Protein AF-A0A7S2NYW1-F1 (afdb_monomer)

pLDDT: mean 76.12, std 19.3, range [30.86, 98.06]

InterPro domains:
  IPR000073 Alpha/beta hydrolase fold-1 [PF12697] (206-303)
  IPR029058 Alpha/Beta hydrolase fold [G3DSA:3.40.50.1820] (167-309)
  IPR029058 Alpha/Beta hydrolase fold [SSF53474] (172-297)

Sequence (309 aa):
LGRSLRESLSLMNPCEEELDEDLRERLRAVAASSWGRGLPRGPSPGEWRPYLHPGKGAAENLDELHGSLGLTRRRPHEMTLEQITEGVRRLLTYKYVGLLRTTDRYWSRDQARSIAAALAADCGLRPAPEGGLEECVPNGLPEHLPWPTPKWLQWSTRLGVGALRPLFLEAWAWETRWVETPFGRMHVYDTGPAEDRSQPPLILQHGMFCTGWSVALLGWLLARRGRRVLIPDLFDFDHGLSASARAPRGGKLRAPRASVEALCVLIRELLAEGATHVDIAGHSYGGFLASQLAVRCEREGVPLRRVVL

Nearest PDB structures (foldseek):
  2xt0-assembly1_A  TM=8.072E-01  e=1.031E-04  Plesiocystis pacifica
  4ywf-assembly1_A  TM=7.531E-01  e=3.291E-03  Micromonospora maris
  3fnb-assembly1_A  TM=4.567E-01  e=8.235E-04  Streptococcus mutans UA159
  3fnb-assembly1_B  TM=4.583E-01  e=2.768E-03  Streptococcus mutans UA159
  2jbw-assembly2_C  TM=5.266E-01  e=1.044E-02  Paenarthrobacter nicotinovorans

Foldseek 3Di:
DDDDPVNVVCVVDVPPPDCNVVNVVVVVVCCVPCNPLDNPDFDAQVRLLVLFPVPDALQVRLVQLCLLQLQPPDDSLAAALQSQLVSSVSRNCVVPVVVVVVDPRPDDSVRSSSSSVSSCVSVVHDHDPDDHSVSGDPPPPDQANNDQDPVVVLVVLVVVCVVCVCCCCPVQVWDWDWFQAPFFIKIKIKGADPPPLVDAEEEEEEAALDFLVVCVVVCSVVRVVRHIYIYIGFWPRNHYPTHTDQDPVRDTNPDLVRSLRSVVRVLVVSVVSPRPAHEYDYDHVSNVSLVVNVVVCVVVVHRYHYDDD

Secondary structure (DSSP, 8-state):
----HHHHHHTT-TTSSS--HHHHHHHHHHHHSS--SS-SSPPPTTTTTTTS-TTS-HHHHHHHHHHHHT-SSS-GGG--HHHHHHHHHHHHHHHTHHHHTT-S-S--HHHHHHHHHHHHHHTT----SS--GGGSPPSS--SS-S-PPPHHHHHHHHHHHHHHHHIIIIIS--EEEEEEETTEEEEEEEES-SS-TTSPPEEEE--TT--GGGGHHHHHHHHTTT--EEEEPPTT-TT-S-EE---TT------HHHHHHHHHHHHHHHHHTT-S-EEEEESTHHHHHHHHHHHHHHHHT--EEE---

Organism: NCBI:txid1333877

Solvent-accessible surface area (backbone atoms only — not comparable to full-atom values): 17330 Å² total; per-residue (Å²): 136,85,75,52,72,69,62,58,52,52,74,73,42,86,81,68,83,53,72,48,67,65,56,47,48,48,50,46,52,50,58,69,39,89,54,45,98,60,65,93,62,67,50,52,66,78,60,35,41,83,72,61,61,65,94,48,57,52,62,57,45,42,46,52,31,35,59,74,29,56,48,82,91,55,55,60,82,56,41,21,60,66,46,43,14,50,21,43,45,52,49,46,50,62,78,41,50,72,54,58,77,78,41,90,80,75,74,51,73,68,52,23,36,26,37,28,50,13,42,35,54,64,57,71,50,75,54,41,94,71,82,63,68,86,65,33,57,66,92,61,80,63,75,55,82,87,72,77,71,57,68,66,59,45,49,50,51,52,49,52,51,60,72,43,41,62,57,40,51,66,74,58,53,45,44,80,48,77,45,84,37,101,58,26,43,34,27,29,43,36,30,44,44,87,82,49,72,89,48,59,44,30,39,44,32,33,35,78,87,40,26,31,71,79,46,36,70,59,42,51,58,44,16,77,71,54,29,26,27,34,24,46,19,57,43,60,31,80,70,30,80,12,45,52,51,78,39,100,80,74,56,63,62,61,45,67,68,61,54,38,54,44,51,49,48,56,51,51,50,46,40,72,77,65,42,86,38,39,34,31,32,36,42,68,54,16,30,54,47,36,53,55,39,40,61,50,27,60,77,70,72,45,60,60,44,72,50,88,132

Structure (mmCIF, N/CA/C/O backbone):
data_AF-A0A7S2NYW1-F1
#
_entry.id   AF-A0A7S2NYW1-F1
#
loop_
_atom_site.group_PDB
_atom_site.id
_atom_site.type_symbol
_atom_site.label_atom_id
_atom_site.label_alt_id
_atom_site.label_comp_id
_atom_site.label_asym_id
_atom_site.label_entity_id
_atom_site.label_seq_id
_atom_site.pdbx_PDB_ins_code
_atom_site.Cartn_x
_atom_site.Cartn_y
_atom_site.Cartn_z
_atom_site.occupancy
_atom_site.B_iso_or_equiv
_atom_site.auth_seq_id
_atom_site.auth_comp_id
_atom_site.auth_asym_id
_atom_site.auth_atom_id
_atom_site.pdbx_PDB_model_num
ATOM 1 N N . LEU A 1 1 ? 18.203 -4.439 36.642 1.00 39.59 1 LEU A N 1
ATOM 2 C CA . LEU A 1 1 ? 18.642 -5.703 36.006 1.00 39.59 1 LEU A CA 1
ATOM 3 C C . LEU A 1 1 ? 18.219 -5.642 34.545 1.00 39.59 1 LEU A C 1
ATOM 5 O O . LEU A 1 1 ? 17.083 -5.961 34.225 1.00 39.59 1 LEU A O 1
ATOM 9 N N . GLY A 1 2 ? 19.071 -5.045 33.710 1.00 38.41 2 GLY A N 1
ATOM 10 C CA . GLY A 1 2 ? 18.732 -4.693 32.332 1.00 38.41 2 GLY A CA 1
ATOM 11 C C . GLY A 1 2 ? 18.874 -5.895 31.410 1.00 38.41 2 GLY A C 1
ATOM 12 O O . GLY A 1 2 ? 19.988 -6.360 31.197 1.00 38.41 2 GLY A O 1
ATOM 13 N N . ARG A 1 3 ? 17.753 -6.375 30.870 1.00 38.03 3 ARG A N 1
ATOM 14 C CA . ARG A 1 3 ? 17.767 -7.221 29.674 1.00 38.03 3 ARG A CA 1
ATOM 15 C C . ARG A 1 3 ? 18.127 -6.355 28.475 1.00 38.03 3 ARG A C 1
ATOM 17 O O . ARG A 1 3 ? 17.694 -5.204 28.390 1.00 38.03 3 ARG A O 1
ATOM 24 N N . SER A 1 4 ? 18.928 -6.888 27.562 1.00 49.41 4 SER A N 1
ATOM 25 C CA . SER A 1 4 ? 19.269 -6.172 26.337 1.00 49.41 4 SER A CA 1
ATOM 26 C C . SER A 1 4 ? 18.037 -6.051 25.430 1.00 49.41 4 SER A C 1
ATOM 28 O O . SER A 1 4 ? 17.155 -6.913 25.424 1.00 49.41 4 SER A O 1
ATOM 30 N N . LEU A 1 5 ? 17.971 -4.989 24.621 1.00 37.34 5 LEU A N 1
ATOM 31 C CA . LEU A 1 5 ? 16.918 -4.800 23.612 1.00 37.34 5 LEU A CA 1
ATOM 32 C C . LEU A 1 5 ? 16.791 -6.035 22.693 1.00 37.34 5 LEU A C 1
ATOM 34 O O . LEU A 1 5 ? 15.695 -6.415 22.301 1.00 37.34 5 LEU A O 1
ATOM 38 N N . ARG A 1 6 ? 17.913 -6.716 22.429 1.00 35.62 6 ARG A N 1
ATOM 39 C CA . ARG A 1 6 ? 17.998 -7.963 21.656 1.00 35.62 6 ARG A CA 1
ATOM 40 C C . ARG A 1 6 ? 17.292 -9.146 22.335 1.00 35.62 6 ARG A C 1
ATOM 42 O O . ARG A 1 6 ? 16.629 -9.926 21.662 1.00 35.62 6 ARG A O 1
ATOM 49 N N . GLU A 1 7 ? 17.388 -9.255 23.658 1.00 41.25 7 GLU A N 1
ATOM 50 C CA . GLU A 1 7 ? 16.679 -10.275 24.453 1.00 41.25 7 GLU A CA 1
ATOM 51 C C . GLU A 1 7 ? 15.182 -9.972 24.591 1.00 41.25 7 GLU A C 1
ATOM 53 O O . GLU A 1 7 ? 14.371 -10.873 24.761 1.00 41.25 7 GLU A O 1
ATOM 58 N N . SER A 1 8 ? 14.797 -8.697 24.510 1.00 42.44 8 SER A N 1
ATOM 59 C CA . SER A 1 8 ? 13.380 -8.309 24.530 1.00 42.44 8 SER A CA 1
ATOM 60 C C . SER A 1 8 ? 12.709 -8.562 23.173 1.00 42.44 8 SER A C 1
ATOM 62 O O . SER A 1 8 ? 11.548 -8.950 23.126 1.00 42.44 8 SER A O 1
ATOM 64 N N . LEU A 1 9 ? 13.459 -8.406 22.075 1.00 34.78 9 LEU A N 1
ATOM 65 C CA . LEU A 1 9 ? 12.987 -8.643 20.707 1.00 34.78 9 LEU A CA 1
ATOM 66 C C . LEU A 1 9 ? 12.879 -10.137 20.349 1.00 34.78 9 LEU A C 1
ATOM 68 O O . LEU A 1 9 ? 11.936 -10.519 19.664 1.00 34.78 9 LEU A O 1
ATOM 72 N N . SER A 1 10 ? 13.781 -10.988 20.851 1.00 33.06 10 SER A N 1
ATOM 73 C CA . SER A 1 10 ? 13.736 -12.454 20.647 1.00 33.06 10 SER A CA 1
ATOM 74 C C . SER A 1 10 ? 12.534 -13.123 21.326 1.00 33.06 10 SER A C 1
ATOM 76 O O . SER A 1 10 ? 12.009 -14.112 20.826 1.00 33.06 10 SER A O 1
ATOM 78 N N . LEU A 1 11 ? 12.025 -12.549 22.421 1.00 39.06 11 LEU A N 1
ATOM 79 C CA . LEU A 1 11 ? 10.826 -13.045 23.109 1.00 39.06 11 LEU A CA 1
ATOM 80 C C . LEU A 1 11 ? 9.505 -12.628 22.440 1.00 39.06 11 LEU A C 1
ATOM 82 O O . LEU A 1 11 ? 8.461 -13.198 22.749 1.00 39.06 11 LEU A O 1
ATOM 86 N N . MET A 1 12 ? 9.530 -11.638 21.544 1.00 32.72 12 MET A N 1
ATOM 87 C CA . MET A 1 12 ? 8.329 -11.107 20.886 1.00 32.72 12 MET A CA 1
ATOM 88 C C . MET A 1 12 ? 8.010 -11.782 19.548 1.00 32.72 12 MET A C 1
ATOM 90 O O . MET A 1 12 ? 6.953 -11.513 18.979 1.00 32.72 12 MET A O 1
ATOM 94 N N . ASN A 1 13 ? 8.896 -12.644 19.040 1.00 32.12 13 ASN A N 1
ATOM 95 C CA . ASN A 1 13 ? 8.693 -13.329 17.768 1.00 32.12 13 ASN A CA 1
ATOM 96 C C . ASN A 1 13 ? 9.539 -14.622 17.707 1.00 32.12 13 ASN A C 1
ATOM 98 O O . ASN A 1 13 ? 10.635 -14.612 17.151 1.00 32.12 13 ASN A O 1
ATOM 102 N N . PRO A 1 14 ? 9.066 -15.763 18.248 1.00 30.98 14 PRO A N 1
ATOM 103 C CA . PRO A 1 14 ? 9.827 -17.020 18.222 1.00 30.98 14 PRO A CA 1
ATOM 104 C C . PRO A 1 14 ? 10.011 -17.613 16.808 1.00 30.98 14 PRO A C 1
ATOM 106 O O . PRO A 1 14 ? 10.569 -18.693 16.668 1.00 30.98 14 PRO A O 1
ATOM 109 N N . CYS A 1 15 ? 9.551 -16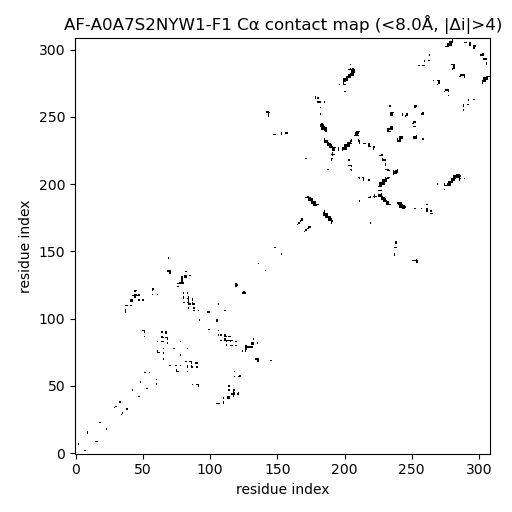.928 15.755 1.00 30.86 15 CYS A N 1
ATOM 110 C CA . CYS A 1 15 ? 9.660 -17.361 14.359 1.00 30.86 15 CYS A CA 1
ATOM 111 C C . CYS A 1 15 ? 10.837 -16.734 13.582 1.00 30.86 15 CYS A C 1
ATOM 113 O O . CYS A 1 15 ? 10.896 -16.916 12.372 1.00 30.86 15 CYS A O 1
ATOM 115 N N . GLU A 1 16 ? 11.760 -15.997 14.217 1.00 34.16 16 GLU A N 1
ATOM 116 C CA . GLU A 1 16 ? 12.852 -15.303 13.493 1.00 34.16 16 GLU A CA 1
ATOM 117 C C . GLU A 1 16 ? 14.285 -15.586 14.009 1.00 34.16 16 GLU A C 1
ATOM 119 O O . GLU A 1 16 ? 15.209 -14.848 13.665 1.00 34.16 16 GLU A O 1
ATOM 124 N N . GLU A 1 17 ? 14.524 -16.645 14.798 1.00 33.34 17 GLU A N 1
ATOM 125 C CA . GLU A 1 17 ? 15.900 -17.039 15.200 1.00 33.34 17 GLU A CA 1
ATOM 126 C C . GLU A 1 17 ? 16.551 -18.123 14.334 1.00 33.34 17 GLU A C 1
ATOM 128 O O . GLU A 1 17 ? 17.771 -18.304 14.365 1.00 33.34 17 GLU A O 1
ATOM 133 N N . GLU A 1 18 ? 15.790 -18.753 13.451 1.00 38.31 18 GLU A N 1
ATOM 134 C CA . GLU A 1 18 ? 16.355 -19.419 12.290 1.00 38.31 18 GLU A CA 1
ATOM 135 C C . GLU A 1 18 ? 16.091 -18.498 11.105 1.00 38.31 18 GLU A C 1
ATOM 137 O O . GLU A 1 18 ? 14.967 -18.045 10.904 1.00 38.31 18 GLU A O 1
ATOM 142 N N . LEU A 1 19 ? 17.125 -18.173 10.318 1.00 39.66 19 LEU A N 1
ATOM 143 C CA . LEU A 1 19 ? 16.877 -17.838 8.916 1.00 39.66 19 LEU A CA 1
ATOM 144 C C . LEU A 1 19 ? 15.927 -18.925 8.427 1.00 39.66 19 LEU A C 1
ATOM 146 O O . LEU A 1 19 ? 16.372 -20.074 8.416 1.00 39.66 19 LEU A O 1
ATOM 150 N N . ASP A 1 20 ? 14.672 -18.545 8.143 1.00 50.06 20 ASP A N 1
ATOM 151 C CA . ASP A 1 20 ? 13.599 -19.411 7.650 1.00 50.06 20 ASP A CA 1
ATOM 152 C C . ASP A 1 20 ? 14.252 -20.527 6.841 1.00 50.06 20 ASP A C 1
ATOM 154 O O . ASP A 1 20 ? 15.061 -20.219 5.960 1.00 50.06 20 ASP A O 1
ATOM 158 N N . GLU A 1 21 ? 14.054 -21.795 7.199 1.00 50.00 21 GLU A N 1
ATOM 159 C CA . GLU A 1 21 ? 14.716 -22.882 6.475 1.00 50.00 21 GLU A CA 1
ATOM 160 C C . GLU A 1 21 ? 14.439 -22.754 4.967 1.00 50.00 21 GLU A C 1
ATOM 162 O O . GLU A 1 21 ? 15.336 -23.037 4.184 1.00 50.00 21 GLU A O 1
ATOM 167 N N . ASP A 1 22 ? 13.319 -22.135 4.560 1.00 47.78 22 ASP A N 1
ATOM 168 C CA . ASP A 1 22 ? 13.045 -21.706 3.182 1.00 47.78 22 ASP A CA 1
ATOM 169 C C . ASP A 1 22 ? 14.016 -20.612 2.681 1.00 47.78 22 ASP A C 1
ATOM 171 O O . ASP A 1 22 ? 14.553 -20.695 1.582 1.00 47.78 22 ASP A O 1
ATOM 175 N N . LEU A 1 23 ? 14.346 -19.591 3.475 1.00 47.66 23 LEU A N 1
ATOM 176 C CA . LEU A 1 23 ? 15.393 -18.615 3.146 1.00 47.66 23 LEU A CA 1
ATOM 177 C C . LEU A 1 23 ? 16.796 -19.243 3.129 1.00 47.66 23 LEU A C 1
ATOM 179 O O . LEU A 1 23 ? 17.582 -18.910 2.245 1.00 47.66 23 LEU A O 1
ATOM 183 N N . ARG A 1 24 ? 17.132 -20.157 4.047 1.00 51.97 24 ARG A N 1
ATOM 184 C CA . ARG A 1 24 ? 18.398 -20.918 4.015 1.00 51.97 24 ARG A CA 1
ATOM 185 C C . ARG A 1 24 ? 18.472 -21.831 2.802 1.00 51.97 24 ARG A C 1
ATOM 187 O O . ARG A 1 24 ? 19.526 -21.907 2.177 1.00 51.97 24 ARG A O 1
ATOM 194 N N . G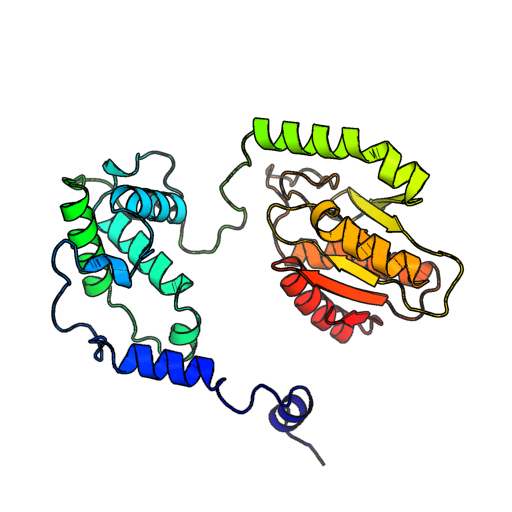LU A 1 25 ? 17.384 -22.498 2.453 1.00 55.16 25 GLU A N 1
ATOM 195 C CA . GLU A 1 25 ? 17.275 -23.395 1.311 1.00 55.16 25 GLU A CA 1
ATOM 196 C C . GLU A 1 25 ? 17.285 -22.606 -0.001 1.00 55.16 25 GLU A C 1
ATOM 198 O O . GLU A 1 25 ? 18.019 -22.971 -0.913 1.00 55.16 25 GLU A O 1
ATOM 203 N N . ARG A 1 26 ? 16.636 -21.435 -0.064 1.00 51.38 26 ARG A N 1
ATOM 204 C CA . ARG A 1 26 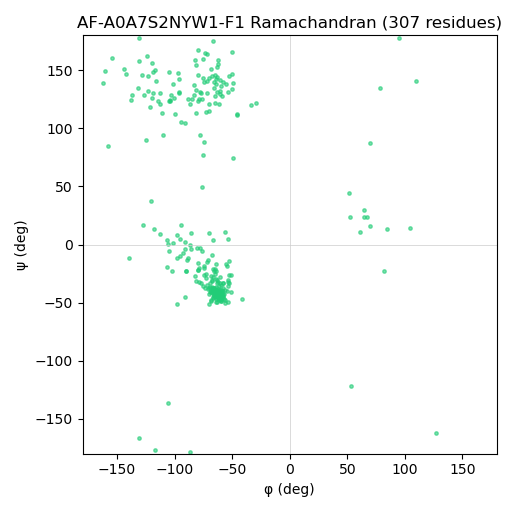? 16.768 -20.462 -1.164 1.00 51.38 26 ARG A CA 1
ATOM 205 C C . ARG A 1 26 ? 18.185 -19.922 -1.273 1.00 51.38 26 ARG A C 1
ATOM 207 O O . ARG A 1 26 ? 18.707 -19.832 -2.377 1.00 51.38 26 ARG A O 1
ATOM 214 N N . LEU A 1 27 ? 18.839 -19.593 -0.160 1.00 49.72 27 LEU A N 1
ATOM 215 C CA . LEU A 1 27 ? 20.238 -19.161 -0.145 1.00 49.72 27 LEU A CA 1
ATOM 216 C C . LEU A 1 27 ? 21.184 -20.284 -0.575 1.00 49.72 27 LEU A C 1
ATOM 218 O O . LEU A 1 27 ? 22.133 -20.011 -1.300 1.00 49.72 27 LEU A O 1
ATOM 222 N N . ARG A 1 28 ? 20.926 -21.538 -0.185 1.00 53.56 28 ARG A N 1
ATOM 223 C CA . ARG A 1 28 ? 21.675 -22.719 -0.639 1.00 53.56 28 ARG A CA 1
ATOM 224 C C . ARG A 1 28 ? 21.409 -23.018 -2.108 1.00 53.56 28 ARG A C 1
ATOM 226 O O . ARG A 1 28 ? 22.360 -23.300 -2.815 1.00 53.56 28 ARG A O 1
ATOM 233 N N . ALA A 1 29 ? 20.175 -22.904 -2.590 1.00 51.72 29 ALA A N 1
ATOM 234 C CA . ALA A 1 29 ? 19.820 -23.070 -3.998 1.00 51.72 29 ALA A CA 1
ATOM 235 C C . ALA A 1 29 ? 20.465 -21.979 -4.864 1.00 51.72 29 ALA A C 1
ATOM 237 O O . ALA A 1 29 ? 21.020 -22.274 -5.919 1.00 51.72 29 ALA A O 1
ATOM 238 N N . VAL A 1 30 ? 20.483 -20.736 -4.374 1.00 44.09 30 VAL A N 1
ATOM 239 C CA . VAL A 1 30 ? 21.208 -19.617 -4.987 1.00 44.09 30 VAL A CA 1
ATOM 240 C C . VAL A 1 30 ? 22.719 -19.856 -4.923 1.00 44.09 30 VAL A C 1
ATOM 242 O O . VAL A 1 30 ? 23.388 -19.687 -5.928 1.00 44.09 30 VAL A O 1
ATOM 245 N N . ALA A 1 31 ? 23.280 -20.331 -3.811 1.00 46.00 31 ALA A N 1
ATOM 246 C CA . ALA A 1 31 ? 24.713 -20.621 -3.696 1.00 46.00 31 ALA A CA 1
ATOM 247 C C . ALA A 1 31 ? 25.170 -21.880 -4.468 1.00 46.00 31 ALA A C 1
ATOM 249 O O . ALA A 1 31 ? 26.347 -21.981 -4.809 1.00 46.00 31 ALA A O 1
ATOM 250 N N . ALA A 1 32 ? 24.269 -22.838 -4.713 1.00 44.88 32 ALA A N 1
ATOM 251 C CA . ALA A 1 32 ? 24.518 -24.090 -5.434 1.00 44.88 32 ALA A CA 1
ATOM 252 C C . ALA A 1 32 ? 24.266 -23.970 -6.941 1.00 44.88 32 ALA A C 1
ATOM 254 O O . ALA A 1 32 ? 24.816 -24.737 -7.731 1.00 44.88 32 ALA A O 1
ATOM 255 N N . SER A 1 33 ? 23.453 -23.002 -7.361 1.00 45.94 33 SER A N 1
ATOM 256 C CA . SER A 1 33 ? 23.430 -22.575 -8.753 1.00 45.94 33 SER A CA 1
ATOM 257 C C . SER A 1 33 ? 24.807 -22.006 -9.139 1.00 45.94 33 SER A C 1
ATOM 259 O O . SER A 1 33 ? 25.579 -21.616 -8.269 1.00 45.94 33 SER A O 1
ATOM 261 N N . SER A 1 34 ? 25.154 -21.955 -10.432 1.00 43.88 34 SER A N 1
ATOM 262 C CA . SER A 1 34 ? 26.439 -21.459 -10.997 1.00 43.88 34 SER A CA 1
ATOM 263 C C . SER A 1 34 ? 26.839 -20.013 -10.614 1.00 43.88 34 SER A C 1
ATOM 265 O O . SER A 1 34 ? 27.783 -19.431 -11.148 1.00 43.88 34 SER A O 1
ATOM 267 N N . TRP A 1 35 ? 26.121 -19.443 -9.659 1.00 47.09 35 TRP A N 1
ATOM 268 C CA . TRP A 1 35 ? 26.191 -18.159 -9.000 1.00 47.09 35 TRP A CA 1
ATOM 269 C C . TRP A 1 35 ? 27.332 -18.126 -7.984 1.00 47.09 35 TRP A C 1
ATOM 271 O O . TRP A 1 35 ? 27.168 -17.713 -6.834 1.00 47.09 35 TRP A O 1
ATOM 281 N N . GLY A 1 36 ? 28.521 -18.543 -8.425 1.00 36.81 36 GLY A N 1
ATOM 282 C CA . GLY A 1 36 ? 29.752 -18.283 -7.693 1.00 36.81 36 GLY A CA 1
ATOM 283 C C . GLY A 1 36 ? 29.859 -16.802 -7.319 1.00 36.81 36 GLY A C 1
ATOM 284 O O . GLY A 1 36 ? 29.124 -15.964 -7.837 1.00 36.81 36 GLY A O 1
ATOM 285 N N . ARG A 1 37 ? 30.781 -16.493 -6.403 1.00 42.84 37 ARG A N 1
ATOM 286 C CA . ARG A 1 37 ? 31.159 -15.148 -5.927 1.00 42.84 37 ARG A CA 1
ATOM 287 C C . ARG A 1 37 ? 31.435 -14.167 -7.089 1.00 42.84 37 ARG A C 1
ATOM 289 O O . ARG A 1 37 ? 32.582 -13.842 -7.376 1.00 42.84 37 ARG A O 1
ATOM 296 N N . GLY A 1 38 ? 30.377 -13.710 -7.747 1.00 44.09 38 GLY A N 1
ATOM 297 C CA . GLY A 1 38 ? 30.395 -13.179 -9.100 1.00 44.09 38 GLY A CA 1
ATOM 298 C C . GLY A 1 38 ? 30.453 -14.256 -10.201 1.00 44.09 38 GLY A C 1
ATOM 299 O O . GLY A 1 38 ? 31.250 -15.189 -10.138 1.00 44.09 38 GLY A O 1
ATOM 300 N N . LEU A 1 39 ? 29.621 -14.102 -11.241 1.00 45.75 39 LEU A N 1
ATOM 301 C CA . LEU A 1 39 ? 29.702 -14.898 -12.470 1.00 45.75 39 LEU A CA 1
ATOM 302 C C . LEU A 1 39 ? 31.074 -14.654 -13.139 1.00 45.75 39 LEU A C 1
ATOM 304 O O . LEU A 1 39 ? 31.371 -13.502 -13.463 1.00 45.75 39 LEU A O 1
ATOM 308 N N . PRO A 1 40 ? 31.912 -15.687 -13.362 1.00 43.53 40 PRO A N 1
ATOM 309 C CA . PRO A 1 40 ? 33.230 -15.532 -13.988 1.00 43.53 40 PRO A CA 1
ATOM 310 C C . PRO A 1 40 ? 33.159 -15.229 -15.493 1.00 43.53 40 PRO A C 1
ATOM 312 O O . PRO A 1 40 ? 34.149 -14.801 -16.083 1.00 43.53 40 PRO A O 1
ATOM 315 N N . ARG A 1 41 ? 32.000 -15.447 -16.126 1.00 54.56 41 ARG A N 1
ATOM 316 C CA . ARG A 1 41 ? 31.710 -15.088 -17.518 1.00 54.56 41 ARG A CA 1
ATOM 317 C C . ARG A 1 41 ? 30.271 -14.603 -17.634 1.00 54.56 41 ARG A C 1
ATOM 319 O O . ARG A 1 41 ? 29.395 -15.061 -16.905 1.00 54.56 41 ARG A O 1
ATOM 326 N N . GLY A 1 42 ? 30.059 -13.662 -18.541 1.00 57.62 42 GLY A N 1
ATOM 327 C CA . GLY A 1 42 ? 28.738 -13.170 -18.898 1.00 57.62 42 GLY A CA 1
ATOM 328 C C . GLY A 1 42 ? 27.843 -14.251 -19.520 1.00 57.62 42 GLY A C 1
ATOM 329 O O . GLY A 1 42 ? 28.385 -15.092 -20.239 1.00 57.62 42 GLY A O 1
ATOM 330 N N . PRO A 1 43 ? 26.516 -14.260 -19.268 1.00 64.88 43 PRO A N 1
ATOM 331 C CA . PRO A 1 43 ? 25.612 -15.223 -19.899 1.00 64.88 43 PRO A CA 1
ATOM 332 C C . PRO A 1 43 ? 25.548 -15.023 -21.417 1.00 64.88 43 PRO A C 1
ATOM 334 O O . PRO A 1 43 ? 25.599 -13.888 -21.903 1.00 64.88 43 PRO A O 1
ATOM 337 N N . SER A 1 44 ? 25.398 -16.120 -22.157 1.00 66.81 44 SER A N 1
ATOM 338 C CA . SER A 1 44 ? 25.152 -16.086 -23.602 1.00 66.81 44 SER A CA 1
ATOM 339 C C . SER A 1 44 ? 23.723 -15.587 -23.896 1.00 66.81 44 SER A C 1
ATOM 341 O O . SER A 1 44 ? 22.867 -15.595 -23.002 1.00 66.81 44 SER A O 1
ATOM 343 N N . PRO A 1 45 ? 23.412 -15.174 -25.141 1.00 64.19 45 PRO A N 1
ATOM 344 C CA . PRO A 1 45 ? 22.027 -14.978 -25.582 1.00 64.19 45 PRO A CA 1
ATOM 345 C C . PRO A 1 45 ? 21.154 -16.199 -25.229 1.00 64.19 45 PRO A C 1
ATOM 347 O O . PRO A 1 45 ? 21.617 -17.336 -25.297 1.00 64.19 45 PRO A O 1
ATOM 350 N N . GLY A 1 46 ? 19.921 -15.974 -24.774 1.00 61.50 46 GLY A N 1
ATOM 351 C CA . GLY A 1 46 ? 19.026 -17.014 -24.246 1.00 61.50 46 GLY A CA 1
ATOM 352 C C . GLY A 1 46 ? 19.253 -17.431 -22.785 1.00 61.50 46 GLY A C 1
ATOM 353 O O . GLY A 1 46 ? 18.311 -17.880 -22.129 1.00 61.50 46 GLY A O 1
ATOM 354 N N . GLU A 1 47 ? 20.446 -17.222 -22.222 1.00 71.31 47 GLU A N 1
ATOM 355 C CA . GLU A 1 47 ? 20.799 -17.656 -20.857 1.00 71.31 47 GLU A CA 1
ATOM 356 C C . GLU A 1 47 ? 20.503 -16.592 -19.786 1.00 71.31 47 GLU A C 1
ATOM 358 O O . GLU A 1 47 ? 20.744 -16.803 -18.600 1.00 71.31 47 GLU A O 1
ATOM 363 N N . TRP A 1 48 ? 19.936 -15.443 -20.173 1.00 75.06 48 TRP A N 1
ATOM 364 C CA . TRP A 1 48 ? 19.609 -14.354 -19.247 1.00 75.06 48 TRP A CA 1
ATOM 365 C C . TRP A 1 48 ? 18.310 -14.589 -18.446 1.00 75.06 48 TRP A C 1
ATOM 367 O O . TRP A 1 48 ? 18.095 -13.975 -17.398 1.00 75.06 48 TRP A O 1
ATOM 377 N N . ARG A 1 49 ? 17.421 -15.469 -18.927 1.00 73.12 49 ARG A N 1
ATOM 378 C CA . ARG A 1 49 ? 16.048 -15.652 -18.409 1.00 73.12 49 ARG A CA 1
ATOM 379 C C . ARG A 1 49 ? 15.950 -15.976 -16.912 1.00 73.12 49 ARG A C 1
ATOM 381 O O . ARG A 1 49 ? 15.067 -15.410 -16.264 1.00 73.12 49 ARG A O 1
ATOM 388 N N . PRO A 1 50 ? 16.829 -16.808 -16.316 1.00 74.69 50 PRO A N 1
ATOM 389 C CA . PRO A 1 50 ? 16.799 -17.059 -14.872 1.00 74.69 50 PRO A CA 1
ATOM 390 C C . PRO A 1 50 ? 17.009 -15.788 -14.032 1.00 74.69 50 PRO A C 1
ATOM 392 O O . PRO A 1 50 ? 16.510 -15.677 -12.906 1.00 74.69 50 PRO A O 1
ATOM 395 N N . TYR A 1 51 ? 17.722 -14.804 -14.585 1.00 68.56 51 TYR A N 1
ATOM 396 C CA . TYR A 1 51 ? 18.086 -13.577 -13.884 1.00 68.56 51 TYR A CA 1
ATOM 397 C C . TYR A 1 51 ? 16.962 -12.533 -13.885 1.00 68.56 51 TYR A C 1
ATOM 399 O O . TYR A 1 51 ? 16.863 -11.766 -12.929 1.00 68.56 51 TYR A O 1
ATOM 407 N N . LEU A 1 52 ? 16.074 -12.543 -14.886 1.00 84.56 52 LEU A N 1
ATOM 408 C CA . LEU A 1 52 ? 14.936 -11.619 -14.986 1.00 84.56 52 LEU A CA 1
ATOM 409 C C . LEU A 1 52 ? 13.610 -12.335 -14.652 1.00 84.56 52 LEU A C 1
ATOM 411 O O . LEU A 1 52 ? 13.549 -13.075 -13.662 1.00 84.56 52 LEU A O 1
ATOM 415 N N . HIS A 1 53 ? 12.540 -12.110 -15.423 1.00 82.50 53 HIS A N 1
ATOM 416 C CA . HIS A 1 53 ? 11.268 -12.819 -15.282 1.00 82.50 53 HIS A CA 1
ATOM 417 C C . HIS A 1 53 ? 11.260 -14.076 -16.172 1.00 82.50 53 HIS A C 1
ATOM 419 O O . HIS A 1 53 ? 11.079 -13.954 -17.386 1.00 82.50 53 HIS A O 1
ATOM 425 N N . PRO A 1 54 ? 11.419 -15.288 -15.603 1.00 78.25 54 PRO A N 1
ATOM 426 C CA . PRO A 1 54 ? 11.663 -16.503 -16.387 1.00 78.25 54 PRO A CA 1
ATOM 427 C C . PRO A 1 54 ? 10.462 -16.941 -17.237 1.00 78.25 54 PRO A C 1
ATOM 429 O O . PRO A 1 54 ? 10.650 -17.560 -18.279 1.00 78.25 54 PRO A O 1
ATOM 432 N N . GLY A 1 55 ? 9.239 -16.600 -16.817 1.00 80.00 55 GLY A N 1
ATOM 433 C CA . GLY A 1 55 ? 8.010 -16.895 -17.562 1.00 80.00 55 GLY A CA 1
ATOM 434 C C . GLY A 1 55 ? 7.701 -15.918 -18.700 1.00 80.00 55 GLY A C 1
ATOM 435 O O . GLY A 1 55 ? 6.708 -16.114 -19.389 1.00 80.00 55 GLY A O 1
ATOM 436 N N . LYS A 1 56 ? 8.514 -14.871 -18.887 1.00 84.38 56 LYS A N 1
ATOM 437 C CA . LYS A 1 56 ? 8.309 -13.838 -19.908 1.00 84.38 56 LYS A CA 1
ATOM 438 C C . LYS A 1 56 ? 9.285 -14.010 -21.072 1.00 84.38 56 LYS A C 1
ATOM 440 O O . LYS A 1 56 ? 10.425 -14.450 -20.8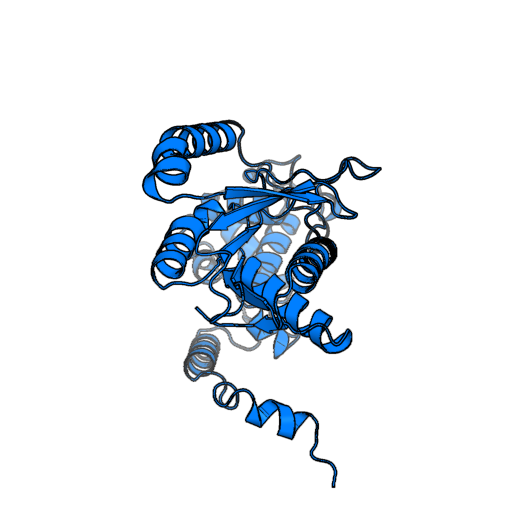94 1.00 84.38 56 LYS A O 1
ATOM 445 N N . GLY A 1 57 ? 8.847 -13.642 -22.271 1.00 87.88 57 GLY A N 1
ATOM 446 C CA . GLY A 1 57 ? 9.692 -13.526 -23.458 1.00 87.88 57 GLY A CA 1
ATOM 447 C C . GLY A 1 57 ? 10.720 -12.393 -23.345 1.00 87.88 57 GLY A C 1
ATOM 448 O O . GLY A 1 57 ? 10.731 -11.627 -22.380 1.00 87.88 57 GLY A O 1
ATOM 449 N N . ALA A 1 58 ? 11.601 -12.276 -24.343 1.00 91.75 58 ALA A N 1
ATOM 450 C CA . ALA A 1 58 ? 12.630 -11.233 -24.377 1.00 91.75 58 ALA A CA 1
ATOM 451 C C . ALA A 1 58 ? 12.016 -9.825 -24.474 1.00 91.75 58 ALA A C 1
ATOM 453 O O . ALA A 1 58 ? 12.316 -8.968 -23.646 1.00 91.75 58 ALA A O 1
ATOM 454 N N . ALA A 1 59 ? 11.083 -9.623 -25.411 1.00 91.00 59 ALA A N 1
ATOM 455 C CA . ALA A 1 59 ? 10.374 -8.353 -25.577 1.00 91.00 59 ALA A CA 1
ATOM 456 C C . ALA A 1 59 ? 9.598 -7.952 -24.311 1.00 91.00 59 ALA A C 1
ATOM 458 O O . ALA A 1 59 ? 9.722 -6.829 -23.843 1.00 91.00 59 ALA A O 1
ATOM 459 N N . GLU A 1 60 ? 8.888 -8.896 -23.690 1.00 87.38 60 GLU A N 1
ATOM 460 C CA . GLU A 1 60 ? 8.152 -8.639 -22.447 1.00 87.38 60 GLU A CA 1
ATOM 461 C C . GLU A 1 60 ? 9.086 -8.269 -21.284 1.00 87.38 60 GLU A C 1
ATOM 463 O O . GLU A 1 60 ? 8.765 -7.393 -20.490 1.00 87.38 60 GLU A O 1
ATOM 468 N N . ASN A 1 61 ? 10.259 -8.904 -21.167 1.00 91.81 61 ASN A N 1
ATOM 469 C CA . ASN A 1 61 ? 11.246 -8.499 -20.163 1.00 91.81 61 ASN A CA 1
ATOM 470 C C . ASN A 1 61 ? 11.802 -7.101 -20.451 1.00 91.81 61 ASN A C 1
ATOM 472 O O . ASN A 1 61 ? 11.981 -6.324 -19.519 1.00 91.81 61 ASN A O 1
ATOM 476 N N . LEU A 1 62 ? 12.055 -6.766 -21.717 1.00 93.06 62 LEU A N 1
ATOM 477 C CA . LEU A 1 62 ? 12.494 -5.430 -22.112 1.00 93.06 62 LEU A CA 1
ATOM 478 C C . LEU A 1 62 ? 11.451 -4.362 -21.746 1.00 93.06 62 LEU A C 1
ATOM 480 O O . LEU A 1 62 ? 11.826 -3.316 -21.220 1.00 93.06 62 LEU A O 1
ATOM 484 N N . ASP A 1 63 ? 10.164 -4.648 -21.952 1.00 84.19 63 ASP A N 1
ATOM 485 C CA . ASP A 1 63 ? 9.054 -3.763 -21.578 1.00 84.19 63 ASP A CA 1
ATOM 486 C C . ASP A 1 63 ? 8.976 -3.552 -20.054 1.00 84.19 63 ASP A C 1
ATOM 488 O O . ASP A 1 63 ? 8.797 -2.426 -19.585 1.00 84.19 63 ASP A O 1
ATOM 492 N N . GLU A 1 64 ? 9.183 -4.602 -19.253 1.00 86.31 64 GLU A N 1
ATOM 493 C CA . GLU A 1 64 ? 9.259 -4.480 -17.788 1.00 86.31 64 GLU A CA 1
ATOM 494 C C . GLU A 1 64 ? 10.449 -3.622 -17.341 1.00 86.31 64 GLU A C 1
ATOM 496 O O . GLU A 1 64 ? 10.314 -2.758 -16.467 1.00 86.31 64 GLU A O 1
ATOM 501 N N . LEU A 1 65 ? 11.622 -3.825 -17.955 1.00 89.88 65 LEU A N 1
ATOM 502 C CA . LEU A 1 65 ? 12.803 -3.016 -17.662 1.00 89.88 65 LEU A CA 1
ATOM 503 C C . LEU A 1 65 ? 12.563 -1.550 -18.025 1.00 89.88 65 LEU A C 1
ATOM 505 O O . LEU A 1 65 ? 12.843 -0.675 -17.205 1.00 89.88 65 LEU A O 1
ATOM 509 N N . HIS A 1 66 ? 11.996 -1.284 -19.202 1.00 91.50 66 HIS A N 1
ATOM 510 C CA . HIS A 1 66 ? 11.601 0.052 -19.645 1.00 91.50 66 HIS A CA 1
ATOM 511 C C . HIS A 1 66 ? 10.690 0.741 -18.621 1.00 91.50 66 HIS A C 1
ATOM 513 O O . HIS A 1 66 ? 10.987 1.851 -18.164 1.00 91.50 66 HIS A O 1
ATOM 519 N N . GLY A 1 67 ? 9.647 0.036 -18.176 1.00 76.31 67 GLY A N 1
ATOM 520 C CA . GLY A 1 67 ? 8.724 0.518 -17.157 1.00 76.31 67 GLY A CA 1
ATOM 521 C C . GLY A 1 67 ? 9.400 0.811 -15.815 1.00 76.31 67 GLY A C 1
ATOM 522 O O . GLY A 1 67 ? 9.136 1.845 -15.198 1.00 76.31 67 GLY A O 1
ATOM 523 N N . SER A 1 68 ? 10.324 -0.050 -15.378 1.00 80.56 68 SER A N 1
ATOM 524 C CA . SER A 1 68 ? 11.071 0.117 -14.118 1.00 80.56 68 SER A CA 1
ATOM 525 C C . SER A 1 68 ? 12.014 1.331 -14.104 1.00 80.56 68 SER A C 1
ATOM 527 O O . SER A 1 68 ? 12.378 1.849 -13.042 1.00 80.56 68 SER A O 1
ATOM 529 N N . LEU A 1 69 ? 12.411 1.801 -15.288 1.00 82.81 69 LEU A N 1
ATOM 530 C CA . LEU A 1 69 ? 13.261 2.976 -15.466 1.00 82.81 69 LEU A CA 1
ATOM 531 C C . LEU A 1 69 ? 12.455 4.273 -15.569 1.00 82.81 69 LEU A C 1
ATOM 533 O O . LEU A 1 69 ? 13.033 5.354 -15.450 1.00 82.81 69 LEU A O 1
ATOM 537 N N . GLY A 1 70 ? 11.136 4.179 -15.770 1.00 78.69 70 GLY A N 1
ATOM 538 C CA . GLY A 1 70 ? 10.261 5.335 -15.950 1.00 78.69 70 GLY A CA 1
ATOM 539 C C . GLY A 1 70 ? 10.570 6.132 -17.221 1.00 78.69 70 GLY A C 1
ATOM 540 O O . GLY A 1 70 ? 10.371 7.347 -17.249 1.00 78.69 70 GLY A O 1
ATOM 541 N N . LEU A 1 71 ? 11.080 5.469 -18.263 1.00 79.25 71 LEU A N 1
ATOM 542 C CA . LEU A 1 71 ? 11.401 6.110 -19.535 1.00 79.25 71 LEU A CA 1
ATOM 543 C C . LEU A 1 71 ? 10.105 6.501 -20.256 1.00 79.25 71 LEU A C 1
ATOM 545 O O . LEU A 1 71 ? 9.321 5.654 -20.667 1.00 79.25 71 LEU A O 1
ATOM 549 N N . THR A 1 72 ? 9.870 7.800 -20.428 1.00 80.38 72 THR A N 1
ATOM 550 C CA . THR A 1 72 ? 8.658 8.315 -21.100 1.00 80.38 72 THR A CA 1
ATOM 551 C C . THR A 1 72 ? 8.905 8.762 -22.536 1.00 80.38 72 THR A C 1
ATOM 553 O O . THR A 1 72 ? 7.972 8.830 -23.331 1.00 80.38 72 THR A O 1
ATOM 556 N N . ARG A 1 73 ? 10.159 9.082 -22.876 1.00 82.19 73 ARG A N 1
ATOM 557 C CA . ARG A 1 73 ? 10.549 9.650 -24.177 1.00 82.19 73 ARG A CA 1
ATOM 558 C C . ARG A 1 73 ? 11.086 8.625 -25.171 1.00 82.19 73 ARG A C 1
ATOM 560 O O . ARG A 1 73 ? 11.239 8.961 -26.338 1.00 82.19 73 ARG A O 1
ATOM 567 N N . ARG A 1 74 ? 11.369 7.406 -24.713 1.00 86.00 74 ARG A N 1
ATOM 568 C CA . ARG A 1 74 ? 11.882 6.301 -25.530 1.00 86.00 74 ARG A CA 1
ATOM 569 C C . ARG A 1 74 ? 10.907 5.150 -25.519 1.00 86.00 74 ARG A C 1
ATOM 571 O O . ARG A 1 74 ? 10.249 4.916 -24.508 1.00 86.00 74 ARG A O 1
ATOM 578 N N . ARG A 1 75 ? 10.853 4.410 -26.615 1.00 91.94 75 ARG A N 1
ATOM 579 C CA . ARG A 1 75 ? 10.215 3.097 -26.682 1.00 91.94 75 ARG A CA 1
ATOM 580 C C . ARG A 1 75 ? 11.177 2.022 -26.155 1.00 91.94 75 ARG A C 1
ATOM 582 O O . ARG A 1 75 ? 12.389 2.230 -26.179 1.00 91.94 75 ARG A O 1
ATOM 589 N N . PRO A 1 76 ? 10.674 0.852 -25.733 1.00 91.81 76 PRO A N 1
ATOM 590 C CA . PRO A 1 76 ? 11.509 -0.249 -25.241 1.00 91.81 76 PRO A CA 1
ATOM 591 C C . PRO A 1 76 ? 12.660 -0.639 -26.189 1.00 91.81 76 PRO A C 1
ATOM 593 O O . PRO A 1 76 ? 13.796 -0.810 -25.758 1.00 91.81 76 PRO A O 1
ATOM 596 N N . HIS A 1 77 ? 12.413 -0.678 -27.502 1.00 94.25 77 HIS A N 1
ATOM 597 C CA . HIS A 1 77 ? 13.429 -1.006 -28.516 1.00 94.25 77 HIS A CA 1
ATOM 598 C C . HIS A 1 77 ? 14.423 0.130 -28.827 1.00 94.25 77 HIS A C 1
ATOM 600 O O . HIS A 1 77 ? 15.367 -0.079 -29.584 1.00 94.25 77 HIS A O 1
ATOM 606 N N . GLU A 1 78 ? 14.226 1.322 -28.260 1.00 94.31 78 GLU A N 1
ATOM 607 C CA . GLU A 1 78 ? 15.098 2.496 -28.429 1.00 94.31 78 GLU A CA 1
ATOM 608 C C . GLU A 1 78 ? 16.024 2.711 -27.219 1.00 94.31 78 GLU A C 1
ATOM 610 O O . GLU A 1 78 ? 16.781 3.688 -27.173 1.00 94.31 78 GLU A O 1
ATOM 615 N N . MET A 1 79 ? 15.949 1.825 -26.220 1.00 94.00 79 MET A N 1
ATOM 616 C CA . MET A 1 79 ? 16.765 1.898 -25.013 1.00 94.00 79 MET A CA 1
ATOM 617 C C . MET A 1 79 ? 18.249 1.691 -25.326 1.00 94.00 79 MET A C 1
ATOM 619 O O . MET A 1 79 ? 18.633 0.822 -26.116 1.00 94.00 79 MET A O 1
ATOM 623 N N . THR A 1 80 ? 19.104 2.467 -24.663 1.00 95.50 80 THR A N 1
ATOM 624 C CA . THR A 1 80 ? 20.555 2.267 -24.742 1.00 95.50 80 THR A CA 1
ATOM 625 C C . THR A 1 80 ? 20.977 1.063 -23.905 1.00 95.50 80 THR A C 1
ATOM 627 O O . THR A 1 80 ? 20.280 0.644 -22.976 1.00 95.50 80 THR A O 1
ATOM 630 N N . LEU A 1 81 ? 22.152 0.496 -24.193 1.00 95.00 81 LEU A N 1
ATOM 631 C CA . LEU A 1 81 ? 22.655 -0.641 -23.416 1.00 95.00 81 LEU A CA 1
ATOM 632 C C . LEU A 1 81 ? 22.850 -0.269 -21.937 1.00 95.00 81 LEU A C 1
ATOM 634 O O . LEU A 1 81 ? 22.637 -1.108 -21.064 1.00 95.00 81 LEU A O 1
ATOM 638 N N . GLU A 1 82 ? 23.214 0.981 -21.640 1.00 93.00 82 GLU A N 1
ATOM 639 C CA . GLU A 1 82 ? 23.319 1.464 -20.260 1.00 93.00 82 GLU A CA 1
ATOM 640 C C . GLU A 1 82 ? 21.966 1.505 -19.551 1.00 93.00 82 GLU A C 1
ATOM 642 O O . GLU A 1 82 ? 21.875 1.079 -18.401 1.00 93.00 82 GLU A O 1
ATOM 647 N N . GLN A 1 83 ? 20.909 1.941 -20.237 1.00 93.94 83 GLN A N 1
ATOM 648 C CA . GLN A 1 83 ? 19.555 1.942 -19.686 1.00 93.94 83 GLN A CA 1
ATOM 649 C C . GLN A 1 83 ? 19.076 0.513 -19.408 1.00 93.94 83 GLN A C 1
ATOM 651 O O . GLN A 1 83 ? 18.626 0.228 -18.301 1.00 93.94 83 GLN A O 1
ATOM 656 N N . ILE A 1 84 ? 19.254 -0.417 -20.355 1.00 95.25 84 ILE A N 1
ATOM 657 C CA . ILE A 1 84 ? 18.910 -1.836 -20.143 1.00 95.25 84 ILE A CA 1
ATOM 658 C C . ILE A 1 84 ? 19.715 -2.406 -18.962 1.00 95.25 84 ILE A C 1
ATOM 660 O O . ILE A 1 84 ? 19.154 -3.083 -18.103 1.00 95.25 84 ILE A O 1
ATOM 664 N N . THR A 1 85 ? 21.008 -2.079 -18.867 1.00 92.19 85 THR A N 1
ATOM 665 C CA . THR A 1 85 ? 21.884 -2.481 -17.750 1.00 92.19 85 THR A CA 1
ATOM 666 C C . THR A 1 85 ? 21.362 -1.990 -16.402 1.00 92.19 85 THR A C 1
ATOM 668 O O . THR A 1 85 ? 21.313 -2.755 -15.439 1.00 92.19 85 THR A O 1
ATOM 671 N N . GLU A 1 86 ? 20.945 -0.728 -16.322 1.00 90.44 86 GLU A N 1
ATOM 672 C CA . GLU A 1 86 ? 20.358 -0.161 -15.110 1.00 90.44 86 GLU A CA 1
ATOM 673 C C . GLU A 1 86 ? 19.018 -0.822 -14.767 1.00 90.44 86 GLU A C 1
ATOM 675 O O . GLU A 1 86 ? 18.770 -1.126 -13.600 1.00 90.44 86 GLU A O 1
ATOM 680 N N . GLY A 1 87 ? 18.184 -1.121 -15.767 1.00 90.44 87 GLY A N 1
ATOM 681 C CA . GLY A 1 87 ? 16.932 -1.852 -15.573 1.00 90.44 87 GLY A CA 1
ATOM 682 C C . GLY A 1 87 ? 17.185 -3.236 -14.976 1.00 90.44 87 GLY A C 1
ATOM 683 O O . GLY A 1 87 ? 16.588 -3.596 -13.961 1.00 90.44 87 GLY A O 1
ATOM 684 N N . VAL A 1 88 ? 18.136 -3.985 -15.545 1.00 91.00 88 VAL A N 1
ATOM 685 C CA . VAL A 1 88 ? 18.576 -5.280 -15.006 1.00 91.00 88 VAL A CA 1
ATOM 686 C C . VAL A 1 88 ? 19.037 -5.128 -13.558 1.00 91.00 88 VAL A C 1
ATOM 688 O O . VAL A 1 88 ? 18.601 -5.880 -12.688 1.00 91.00 88 VAL A O 1
ATOM 691 N N . ARG A 1 89 ? 19.877 -4.129 -13.265 1.00 86.31 89 ARG A N 1
ATOM 692 C CA . ARG A 1 89 ? 20.373 -3.880 -11.906 1.00 86.31 89 ARG A CA 1
ATOM 693 C C . ARG A 1 89 ? 19.229 -3.614 -10.921 1.00 86.31 89 ARG A C 1
ATOM 695 O O . ARG A 1 89 ? 19.232 -4.181 -9.825 1.00 86.31 89 ARG A O 1
ATOM 702 N N . ARG A 1 90 ? 18.243 -2.788 -11.294 1.00 85.25 90 ARG A N 1
ATOM 703 C CA . ARG A 1 90 ? 17.047 -2.503 -10.477 1.00 85.25 90 ARG A CA 1
ATOM 704 C C . ARG A 1 90 ? 16.204 -3.747 -10.243 1.00 85.25 90 ARG A C 1
ATOM 706 O O . ARG A 1 90 ? 15.807 -3.999 -9.106 1.00 85.25 90 ARG A O 1
ATOM 713 N N . LEU A 1 91 ? 15.978 -4.549 -11.280 1.00 84.50 91 LEU A N 1
ATOM 714 C CA . LEU A 1 91 ? 15.195 -5.774 -11.159 1.00 84.50 91 LEU A CA 1
ATOM 715 C C . LEU A 1 91 ? 15.881 -6.788 -10.237 1.00 84.50 91 LEU A C 1
ATOM 717 O O . LEU A 1 91 ? 15.231 -7.346 -9.359 1.00 84.50 91 LEU A O 1
ATOM 721 N N . LEU A 1 92 ? 17.195 -6.981 -10.378 1.00 80.31 92 LEU A N 1
ATOM 722 C CA . LEU A 1 92 ? 17.975 -7.859 -9.500 1.00 80.31 92 LEU A CA 1
ATOM 723 C C . LEU A 1 92 ? 17.965 -7.360 -8.047 1.00 80.31 92 LEU A C 1
ATOM 725 O O . LEU A 1 92 ? 17.778 -8.152 -7.125 1.00 80.31 92 LEU A O 1
ATOM 729 N N . THR A 1 93 ? 18.090 -6.044 -7.848 1.00 77.00 93 THR A N 1
ATOM 730 C CA . THR A 1 93 ? 17.982 -5.390 -6.530 1.00 77.00 93 THR A CA 1
ATOM 731 C C . THR A 1 93 ? 16.623 -5.665 -5.884 1.00 77.00 93 THR A C 1
ATOM 733 O O . THR A 1 93 ? 16.552 -5.991 -4.701 1.00 77.00 93 THR A O 1
ATOM 736 N N . TYR A 1 94 ? 15.543 -5.558 -6.661 1.00 77.06 94 TYR A N 1
ATOM 737 C CA . TYR A 1 94 ? 14.181 -5.793 -6.189 1.00 77.06 94 TYR A CA 1
ATOM 738 C C . TYR A 1 94 ? 13.922 -7.276 -5.888 1.00 77.06 94 TYR A C 1
ATOM 740 O O . TYR A 1 94 ? 13.485 -7.623 -4.791 1.00 77.06 94 TYR A O 1
ATOM 748 N N . LYS A 1 95 ? 14.241 -8.158 -6.842 1.00 76.50 95 LYS A N 1
ATOM 749 C CA . LYS A 1 95 ? 14.012 -9.609 -6.759 1.00 76.50 95 LYS A CA 1
ATOM 750 C C . LYS A 1 95 ? 14.788 -10.251 -5.610 1.00 76.50 95 LYS A C 1
ATOM 752 O O . LYS A 1 95 ? 14.304 -11.198 -4.999 1.00 76.50 95 LYS A O 1
ATOM 757 N N . TYR A 1 96 ? 15.965 -9.714 -5.294 1.00 70.75 96 TYR A N 1
ATOM 758 C CA . TYR A 1 96 ? 16.864 -10.265 -4.285 1.00 70.75 96 TYR A CA 1
ATOM 759 C C . TYR A 1 96 ? 17.170 -9.280 -3.151 1.00 70.75 96 TYR A C 1
ATOM 761 O O . TYR A 1 96 ? 18.279 -9.266 -2.617 1.00 70.75 96 TYR A O 1
ATOM 769 N N . VAL A 1 97 ? 16.180 -8.484 -2.729 1.00 68.00 97 VAL A N 1
ATOM 770 C CA . VAL A 1 97 ? 16.337 -7.500 -1.639 1.00 68.00 97 VAL A CA 1
ATOM 771 C C . VAL A 1 97 ? 16.881 -8.115 -0.338 1.00 68.00 97 VAL A C 1
ATOM 773 O O . VAL A 1 97 ? 17.616 -7.461 0.399 1.00 68.00 97 VAL A O 1
ATOM 776 N N . GLY A 1 98 ? 16.572 -9.390 -0.070 1.00 60.12 98 GLY A N 1
ATOM 777 C CA . GLY A 1 98 ? 17.109 -10.133 1.072 1.00 60.12 98 GLY A CA 1
ATOM 778 C C . GLY A 1 98 ? 18.628 -10.338 1.010 1.00 60.12 98 GLY A C 1
ATOM 779 O O . GLY A 1 98 ? 19.291 -10.212 2.036 1.00 60.12 98 GLY A O 1
ATOM 780 N N . LEU A 1 99 ? 19.197 -10.556 -0.184 1.00 57.56 99 LEU A N 1
ATOM 781 C CA . LEU A 1 99 ? 20.646 -10.725 -0.367 1.00 57.56 99 LEU A CA 1
ATOM 782 C C . LEU A 1 99 ? 21.405 -9.439 -0.034 1.00 57.56 99 LEU A C 1
ATOM 784 O O . LEU A 1 99 ? 22.436 -9.489 0.635 1.00 57.56 99 LEU A O 1
ATOM 788 N N . LEU A 1 100 ? 20.849 -8.286 -0.408 1.00 55.50 100 LEU A N 1
ATOM 789 C CA . LEU A 1 100 ? 21.456 -6.975 -0.155 1.00 55.50 100 LEU A CA 1
ATOM 790 C C . LEU A 1 100 ? 21.559 -6.627 1.335 1.00 55.50 100 LEU A C 1
ATOM 792 O O . LEU A 1 100 ? 22.384 -5.804 1.717 1.00 55.50 100 LEU A O 1
ATOM 796 N N . ARG A 1 101 ? 20.757 -7.268 2.195 1.00 57.38 101 ARG A N 1
ATOM 797 C CA . ARG A 1 101 ? 20.876 -7.130 3.658 1.00 57.38 101 ARG A CA 1
ATOM 798 C C . ARG A 1 101 ? 22.072 -7.888 4.230 1.00 57.38 101 ARG A C 1
ATOM 800 O O . ARG A 1 101 ? 22.495 -7.602 5.343 1.00 57.38 101 ARG A O 1
ATOM 807 N N . THR A 1 102 ? 22.582 -8.868 3.490 1.00 49.81 102 THR A N 1
ATOM 808 C CA . THR A 1 102 ? 23.638 -9.785 3.943 1.00 49.81 102 THR A CA 1
ATOM 809 C C . THR A 1 102 ? 24.988 -9.507 3.291 1.00 49.81 102 THR A C 1
ATOM 811 O O . THR A 1 102 ? 26.021 -9.919 3.813 1.00 49.81 102 THR A O 1
ATOM 814 N N . THR A 1 103 ? 25.004 -8.803 2.158 1.00 49.12 103 THR A N 1
ATOM 815 C CA . THR A 1 103 ? 26.228 -8.475 1.431 1.00 49.12 103 THR A CA 1
ATOM 816 C C . THR A 1 103 ? 25.999 -7.326 0.451 1.00 49.12 103 THR A C 1
ATOM 818 O O . THR A 1 103 ? 24.993 -7.267 -0.252 1.00 49.12 103 THR A O 1
ATOM 821 N N . ASP A 1 104 ? 26.975 -6.428 0.380 1.00 49.34 104 ASP A N 1
ATOM 822 C CA . ASP A 1 104 ? 27.074 -5.320 -0.573 1.00 49.34 104 ASP A CA 1
ATOM 823 C C . ASP A 1 104 ? 27.748 -5.727 -1.898 1.00 49.34 104 ASP A C 1
ATOM 825 O O . ASP A 1 104 ? 27.896 -4.912 -2.805 1.00 49.34 104 ASP A O 1
ATOM 829 N N . ARG A 1 105 ? 28.166 -6.994 -2.025 1.00 45.12 105 ARG A N 1
ATOM 830 C CA . ARG A 1 105 ? 29.031 -7.474 -3.116 1.00 45.12 105 ARG A CA 1
ATOM 831 C C . ARG A 1 105 ? 28.291 -8.102 -4.294 1.00 45.12 105 ARG A C 1
ATOM 833 O O . ARG A 1 105 ? 28.942 -8.655 -5.178 1.00 45.12 105 ARG A O 1
ATOM 840 N N . TYR A 1 106 ? 26.961 -8.083 -4.307 1.00 54.44 106 TYR A N 1
ATOM 841 C CA . TYR A 1 106 ? 26.191 -8.795 -5.328 1.00 54.44 106 TYR A CA 1
ATOM 842 C C . TYR A 1 106 ? 25.773 -7.897 -6.498 1.00 54.44 106 TYR A C 1
ATOM 844 O O . TYR A 1 106 ? 25.176 -6.840 -6.304 1.00 54.44 106 TYR A O 1
ATOM 852 N N . TRP A 1 107 ? 26.060 -8.403 -7.706 1.00 66.25 107 TRP A N 1
ATOM 853 C CA . TRP A 1 107 ? 25.837 -7.825 -9.041 1.00 66.25 107 TRP A CA 1
ATOM 854 C C . TRP A 1 107 ? 26.726 -6.626 -9.374 1.00 66.25 107 TRP A C 1
ATOM 856 O O . TRP A 1 107 ? 26.343 -5.468 -9.207 1.00 66.25 107 TRP A O 1
ATOM 866 N N . SER A 1 108 ? 27.917 -6.902 -9.914 1.00 69.12 108 SER A N 1
ATOM 867 C CA . SER A 1 108 ? 28.738 -5.844 -10.503 1.00 69.12 108 SER A CA 1
ATOM 868 C C . SER A 1 108 ? 28.012 -5.199 -11.689 1.00 69.12 108 SER A C 1
ATOM 870 O O . SER A 1 108 ? 27.175 -5.822 -12.354 1.00 69.12 108 SER A O 1
ATOM 872 N N . ARG A 1 109 ? 28.362 -3.945 -12.000 1.00 78.50 109 ARG A N 1
ATOM 873 C CA . ARG A 1 109 ? 27.863 -3.267 -13.207 1.00 78.50 109 ARG A CA 1
ATOM 874 C C . ARG A 1 109 ? 28.127 -4.105 -14.462 1.00 78.50 109 ARG A C 1
ATOM 876 O O . ARG A 1 109 ? 27.267 -4.163 -15.333 1.00 78.50 109 ARG A O 1
ATOM 883 N N . ASP A 1 110 ? 29.257 -4.805 -14.514 1.00 77.88 110 ASP A N 1
ATOM 884 C CA . ASP A 1 110 ? 29.629 -5.669 -15.640 1.00 77.88 110 ASP A CA 1
ATOM 885 C C . ASP A 1 110 ? 28.716 -6.892 -15.772 1.00 77.88 110 ASP A C 1
ATOM 887 O O . ASP A 1 110 ? 28.357 -7.284 -16.881 1.00 77.88 110 ASP A O 1
ATOM 891 N N . GLN A 1 111 ? 28.267 -7.466 -14.654 1.00 77.00 111 GLN A N 1
ATOM 892 C CA . GLN A 1 111 ? 27.318 -8.582 -14.660 1.00 77.00 111 GLN A CA 1
ATOM 893 C C . GLN A 1 111 ? 25.942 -8.143 -15.144 1.00 77.00 111 GLN A C 1
ATOM 895 O O . GLN A 1 111 ? 25.374 -8.771 -16.038 1.00 77.00 111 GLN A O 1
ATOM 900 N N . ALA A 1 112 ? 25.432 -7.032 -14.605 1.00 84.44 112 ALA A N 1
ATOM 901 C CA . ALA A 1 112 ? 24.178 -6.451 -15.069 1.00 84.44 112 ALA A CA 1
ATOM 902 C C . ALA A 1 112 ? 24.258 -6.094 -16.563 1.00 84.44 112 ALA A C 1
ATOM 904 O O . ALA A 1 112 ? 23.327 -6.374 -17.318 1.00 84.44 112 ALA A O 1
ATOM 905 N N . ARG A 1 113 ? 25.405 -5.561 -17.008 1.00 88.94 113 ARG A N 1
ATOM 906 C CA . ARG A 1 113 ? 25.661 -5.235 -18.414 1.00 88.94 113 ARG A CA 1
ATOM 907 C C . ARG A 1 113 ? 25.674 -6.466 -19.302 1.00 88.94 113 ARG A C 1
ATOM 909 O O . ARG A 1 113 ? 25.144 -6.418 -20.407 1.00 88.94 113 ARG A O 1
ATOM 916 N N . SER A 1 114 ? 26.249 -7.569 -18.836 1.00 86.25 114 SER A N 1
ATOM 917 C CA . SER A 1 114 ? 26.273 -8.795 -19.624 1.00 86.25 114 SER A CA 1
ATOM 918 C C . SER A 1 114 ? 24.889 -9.420 -19.778 1.00 86.25 114 SER A C 1
ATOM 920 O O . SER A 1 114 ? 24.557 -9.884 -20.865 1.00 86.25 114 SER A O 1
ATOM 922 N N . ILE A 1 115 ? 24.072 -9.409 -18.722 1.00 88.06 115 ILE A N 1
ATOM 923 C CA . ILE A 1 115 ? 22.672 -9.853 -18.786 1.00 88.06 115 ILE A CA 1
ATOM 924 C C . ILE A 1 115 ? 21.884 -8.948 -19.746 1.00 88.06 115 ILE A C 1
ATOM 926 O O . ILE A 1 115 ? 21.139 -9.441 -20.589 1.00 88.06 115 ILE A O 1
ATOM 930 N N . ALA A 1 116 ? 22.091 -7.631 -19.664 1.00 92.19 116 ALA A N 1
ATOM 931 C CA . ALA A 1 116 ? 21.471 -6.662 -20.562 1.00 92.19 116 ALA A CA 1
ATOM 932 C C . ALA A 1 116 ? 21.867 -6.873 -22.031 1.00 92.19 116 ALA A C 1
ATOM 934 O O . ALA A 1 116 ? 21.011 -6.792 -22.907 1.00 92.19 116 ALA A O 1
ATOM 935 N N . ALA A 1 117 ? 23.138 -7.177 -22.306 1.00 91.88 117 ALA A N 1
ATOM 936 C CA . ALA A 1 117 ? 23.618 -7.463 -23.655 1.00 91.88 117 ALA A CA 1
ATOM 937 C C . ALA A 1 117 ? 22.996 -8.747 -24.225 1.00 91.88 117 ALA A C 1
ATOM 939 O O . ALA A 1 117 ? 22.562 -8.750 -25.376 1.00 91.88 117 ALA A O 1
ATOM 940 N N . ALA A 1 118 ? 22.897 -9.807 -23.417 1.00 90.19 118 ALA A N 1
ATOM 941 C CA . ALA A 1 118 ? 22.236 -11.050 -23.809 1.00 90.19 118 ALA A CA 1
ATOM 942 C C . ALA A 1 118 ? 20.736 -10.841 -24.093 1.00 90.19 118 ALA A C 1
ATOM 944 O O . ALA A 1 118 ? 20.235 -11.318 -25.108 1.00 90.19 118 ALA A O 1
ATOM 945 N N . LEU A 1 119 ? 20.035 -10.067 -23.253 1.00 93.31 119 LEU A N 1
ATOM 946 C CA . LEU A 1 119 ? 18.638 -9.684 -23.487 1.00 93.31 119 LEU A CA 1
ATOM 947 C C . LEU A 1 119 ? 18.478 -8.865 -24.778 1.00 93.31 119 LEU A C 1
ATOM 949 O O . LEU A 1 119 ? 17.585 -9.135 -25.576 1.00 93.31 119 LEU A O 1
ATOM 953 N N . ALA A 1 120 ? 19.340 -7.868 -24.994 1.00 93.50 120 ALA A N 1
ATOM 954 C CA . ALA A 1 120 ? 19.291 -7.026 -26.186 1.00 93.50 120 ALA A CA 1
ATOM 955 C C . ALA A 1 120 ? 19.523 -7.840 -27.470 1.00 93.50 120 ALA A C 1
ATOM 957 O O . ALA A 1 120 ? 18.827 -7.618 -28.462 1.00 93.50 120 ALA A O 1
ATOM 958 N N . ALA A 1 121 ? 20.451 -8.802 -27.432 1.00 92.25 121 ALA A N 1
ATOM 959 C CA . ALA A 1 121 ? 20.709 -9.722 -28.535 1.00 92.25 121 ALA A CA 1
ATOM 960 C C . ALA A 1 121 ? 19.483 -10.598 -28.852 1.00 92.25 121 ALA A C 1
ATOM 962 O O . ALA A 1 121 ? 19.097 -10.689 -30.015 1.00 92.25 121 ALA A O 1
ATOM 963 N N . ASP A 1 122 ? 18.825 -11.165 -27.835 1.00 91.88 122 ASP A N 1
ATOM 964 C CA . ASP A 1 122 ? 17.601 -11.965 -28.007 1.00 91.88 122 ASP A CA 1
ATOM 965 C C . ASP A 1 122 ? 16.429 -11.153 -28.575 1.00 91.88 122 ASP A C 1
ATOM 967 O O . ASP A 1 122 ? 15.607 -11.679 -29.325 1.00 91.88 122 ASP A O 1
ATOM 971 N N . CYS A 1 123 ? 16.349 -9.866 -28.239 1.00 92.19 123 CYS A N 1
ATOM 972 C CA . CYS A 1 123 ? 15.368 -8.944 -28.808 1.00 92.19 123 CYS A CA 1
ATOM 973 C C . CYS A 1 123 ? 15.733 -8.461 -30.227 1.00 92.19 123 CYS A C 1
ATOM 975 O O . CYS A 1 123 ? 14.975 -7.690 -30.813 1.00 92.19 123 CYS A O 1
ATOM 977 N N . GLY A 1 124 ? 16.892 -8.852 -30.775 1.00 94.06 124 GLY A N 1
ATOM 978 C CA . GLY A 1 124 ? 17.384 -8.360 -32.065 1.00 94.06 124 GLY A CA 1
ATOM 979 C C . GLY A 1 124 ? 17.693 -6.858 -32.073 1.00 94.06 124 GLY A C 1
ATOM 980 O O . GLY A 1 124 ? 17.650 -6.223 -33.128 1.00 94.06 124 GLY A O 1
ATOM 981 N N . LEU A 1 125 ? 17.971 -6.267 -30.907 1.00 90.62 125 LEU A N 1
ATOM 982 C CA . LEU A 1 125 ? 18.194 -4.831 -30.778 1.00 90.62 125 LEU A CA 1
ATOM 983 C C . LEU A 1 125 ? 19.602 -4.440 -31.214 1.00 90.62 125 LEU A C 1
ATOM 985 O O . LEU A 1 125 ? 20.588 -5.126 -30.946 1.00 90.62 125 LEU A O 1
ATOM 989 N N . ARG A 1 126 ? 19.693 -3.245 -31.796 1.00 89.81 126 ARG A N 1
ATOM 990 C CA . ARG A 1 126 ? 20.934 -2.478 -31.903 1.00 89.81 126 ARG A CA 1
ATOM 991 C C . ARG A 1 126 ? 20.789 -1.277 -30.968 1.00 89.81 126 ARG A C 1
ATOM 993 O O . ARG A 1 126 ? 20.155 -0.306 -31.375 1.00 89.81 126 ARG A O 1
ATOM 1000 N N . PRO A 1 127 ? 21.277 -1.359 -29.714 1.00 83.00 127 PRO A N 1
ATOM 1001 C CA . PRO A 1 127 ? 21.066 -0.302 -28.731 1.00 83.00 127 PRO A CA 1
ATOM 1002 C C . PRO A 1 127 ? 21.549 1.047 -29.259 1.00 83.00 127 PRO A C 1
ATOM 1004 O O . PRO A 1 127 ? 22.611 1.122 -29.883 1.00 83.00 127 PRO A O 1
ATOM 1007 N N . ALA A 1 128 ? 20.769 2.101 -29.016 1.00 81.00 128 ALA A N 1
ATOM 1008 C CA . ALA A 1 128 ? 21.102 3.431 -29.508 1.00 81.00 128 ALA A CA 1
ATOM 1009 C C . ALA A 1 128 ? 22.459 3.906 -28.938 1.00 81.00 128 ALA A C 1
ATOM 1011 O O . ALA A 1 128 ? 22.756 3.631 -27.769 1.00 81.00 128 ALA A O 1
ATOM 1012 N N . PRO A 1 129 ? 23.282 4.608 -29.741 1.00 75.50 129 PRO A N 1
ATOM 1013 C CA . PRO A 1 129 ? 24.607 5.062 -29.320 1.00 75.50 129 PRO A CA 1
ATOM 1014 C C . PRO A 1 129 ? 24.556 6.256 -28.356 1.00 75.50 129 PRO A C 1
ATOM 1016 O 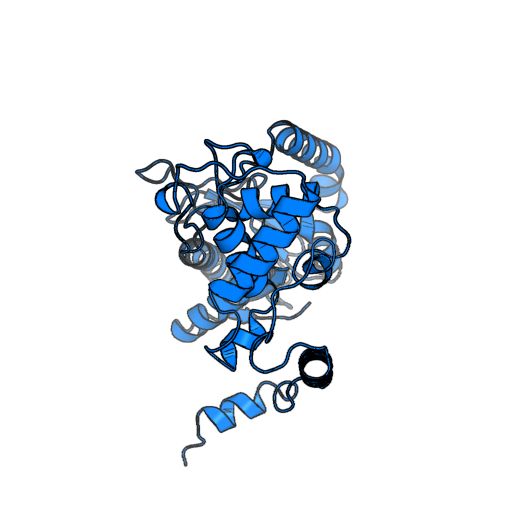O . PRO A 1 129 ? 25.536 6.509 -27.662 1.00 75.50 129 PRO A O 1
ATOM 1019 N N . GLU A 1 130 ? 23.430 6.977 -28.309 1.00 75.81 130 GLU A N 1
ATOM 1020 C CA . GLU A 1 130 ? 23.267 8.229 -27.565 1.00 75.81 130 GLU A CA 1
ATOM 1021 C C . GLU A 1 130 ? 22.038 8.209 -26.643 1.00 75.81 130 GLU A C 1
ATOM 1023 O O . GLU A 1 130 ? 20.984 7.644 -26.972 1.00 75.81 130 GLU A O 1
ATOM 1028 N N . GLY A 1 131 ? 22.181 8.880 -25.498 1.00 70.44 131 GLY A N 1
ATOM 1029 C CA . GLY A 1 131 ? 21.258 8.868 -24.361 1.00 70.44 131 GLY A CA 1
ATOM 1030 C C . GLY A 1 131 ? 21.844 8.123 -23.167 1.00 70.44 131 GLY A C 1
ATOM 1031 O O . GLY A 1 131 ? 22.500 7.092 -23.328 1.00 70.44 131 GLY A O 1
ATOM 1032 N N . GLY A 1 132 ? 21.614 8.629 -21.963 1.00 78.94 132 GLY A N 1
ATOM 1033 C CA . GLY A 1 132 ? 22.183 8.060 -20.750 1.00 78.94 132 GLY A CA 1
ATOM 1034 C C . GLY A 1 132 ? 21.165 7.834 -19.640 1.00 78.94 132 GLY A C 1
ATOM 1035 O O . GLY A 1 132 ? 19.943 7.808 -19.833 1.00 78.94 132 GLY A O 1
ATOM 1036 N N . LEU A 1 133 ? 21.705 7.594 -18.447 1.00 84.69 133 LEU A N 1
ATOM 1037 C CA . LEU A 1 133 ? 20.934 7.323 -17.234 1.00 84.69 133 LEU A CA 1
ATOM 1038 C C . LEU A 1 133 ? 20.202 8.562 -16.704 1.00 84.69 133 LEU A C 1
ATOM 1040 O O . LEU A 1 133 ? 19.312 8.421 -15.873 1.00 84.69 133 LEU A O 1
ATOM 1044 N N . GLU A 1 134 ? 20.541 9.755 -17.187 1.00 83.75 134 GLU A N 1
ATOM 1045 C CA . GLU A 1 134 ? 19.843 11.010 -16.898 1.00 83.75 134 GLU A CA 1
ATOM 1046 C C . GLU A 1 134 ? 18.399 11.034 -17.417 1.00 83.75 134 GLU A C 1
ATOM 1048 O O . GLU A 1 134 ? 17.571 11.780 -16.897 1.00 83.75 134 GLU A O 1
ATOM 1053 N N . GLU A 1 135 ? 18.082 10.208 -18.419 1.00 84.12 135 GLU A N 1
ATOM 1054 C CA . GLU A 1 135 ? 16.711 10.025 -18.899 1.00 84.12 135 GLU A CA 1
ATOM 1055 C C . GLU A 1 135 ? 15.895 9.085 -17.999 1.00 84.12 135 GLU A C 1
ATOM 1057 O O . GLU A 1 135 ? 14.661 9.122 -18.016 1.00 84.12 135 GLU A O 1
ATOM 1062 N N . CYS A 1 136 ? 16.570 8.237 -17.217 1.00 83.81 136 CYS A N 1
ATOM 1063 C CA . CYS A 1 136 ? 15.927 7.349 -16.261 1.00 83.81 136 CYS A CA 1
ATOM 1064 C C . CYS A 1 136 ? 15.476 8.147 -15.038 1.00 83.81 136 CYS A C 1
ATOM 1066 O O . CYS A 1 136 ? 16.186 9.018 -14.534 1.00 83.81 136 CYS A O 1
ATOM 1068 N N . VAL A 1 137 ? 14.326 7.781 -14.474 1.00 73.25 137 VAL A N 1
ATOM 1069 C CA . VAL A 1 137 ? 13.916 8.325 -13.177 1.00 73.25 137 VAL A CA 1
ATOM 1070 C C . VAL A 1 137 ? 14.977 7.925 -12.137 1.00 73.25 137 VAL A C 1
ATOM 1072 O O . VAL A 1 137 ? 15.333 6.737 -12.089 1.00 73.25 137 VAL A O 1
ATOM 1075 N N . PRO A 1 138 ? 15.513 8.864 -11.326 1.00 69.75 138 PRO A N 1
ATOM 1076 C CA . PRO A 1 138 ? 16.529 8.573 -10.319 1.00 69.75 138 PRO A CA 1
ATOM 1077 C C . PRO A 1 138 ? 16.129 7.394 -9.435 1.00 69.75 138 PRO A C 1
ATOM 1079 O O . PRO A 1 138 ? 14.958 7.211 -9.123 1.00 69.75 138 PRO A O 1
ATOM 1082 N N . ASN A 1 139 ? 17.108 6.604 -8.995 1.00 54.59 139 ASN A N 1
ATOM 1083 C CA . ASN A 1 139 ? 16.881 5.359 -8.254 1.00 54.59 139 ASN A CA 1
ATOM 1084 C C . ASN A 1 139 ? 16.348 5.561 -6.813 1.00 54.59 139 ASN A C 1
ATOM 1086 O O . ASN A 1 139 ? 16.292 4.615 -6.027 1.00 54.59 139 ASN A O 1
ATOM 1090 N N . GLY A 1 140 ? 15.967 6.791 -6.456 1.00 46.00 140 GLY A N 1
ATOM 1091 C CA . GLY A 1 140 ? 15.091 7.031 -5.322 1.00 46.00 140 GLY A CA 1
ATOM 1092 C C . GLY A 1 140 ? 13.700 6.577 -5.731 1.00 46.00 140 GLY A C 1
ATOM 1093 O O . GLY A 1 140 ? 13.132 7.151 -6.656 1.00 46.00 140 GLY A O 1
ATOM 1094 N N . LEU A 1 141 ? 13.181 5.528 -5.081 1.00 39.72 141 LEU A N 1
ATOM 1095 C CA . LEU A 1 141 ? 11.765 5.152 -5.154 1.00 39.72 141 LEU A CA 1
ATOM 1096 C C . LEU A 1 141 ? 10.929 6.429 -5.296 1.00 39.72 141 LEU A C 1
ATOM 1098 O O . LEU A 1 141 ? 11.072 7.320 -4.453 1.00 39.72 141 LEU A O 1
ATOM 1102 N N . PRO A 1 142 ? 10.150 6.582 -6.374 1.00 33.56 142 PRO A N 1
ATOM 1103 C CA . PRO A 1 142 ? 9.613 7.885 -6.693 1.00 33.56 142 PRO A CA 1
ATOM 1104 C C . PRO A 1 142 ? 8.660 8.314 -5.575 1.00 33.56 142 PRO A C 1
ATOM 1106 O O . PRO A 1 142 ? 7.842 7.515 -5.115 1.00 33.56 142 PRO A O 1
ATOM 1109 N N . GLU A 1 143 ? 8.725 9.586 -5.163 1.00 35.91 143 GLU A N 1
ATOM 1110 C CA . GLU A 1 143 ? 7.741 10.187 -4.243 1.00 35.91 143 GLU A CA 1
ATOM 1111 C C . GLU A 1 143 ? 6.297 10.016 -4.771 1.00 35.91 143 GLU A C 1
ATOM 1113 O O . GLU A 1 143 ? 5.334 10.052 -4.002 1.00 35.91 143 GLU A O 1
ATOM 1118 N N . HIS A 1 144 ? 6.146 9.737 -6.075 1.00 36.75 144 HIS A N 1
ATOM 1119 C CA . HIS A 1 144 ? 4.892 9.421 -6.747 1.00 36.75 144 HIS A CA 1
ATOM 1120 C C . HIS A 1 144 ? 5.046 8.258 -7.749 1.00 36.75 144 HIS A C 1
ATOM 1122 O O . HIS A 1 144 ? 5.828 8.334 -8.689 1.00 36.75 144 HIS A O 1
ATOM 1128 N N . LEU A 1 145 ? 4.248 7.193 -7.599 1.00 41.88 145 LEU A N 1
ATOM 1129 C CA . LEU A 1 145 ? 4.216 6.065 -8.547 1.00 41.88 145 LEU A CA 1
ATOM 1130 C C . LEU A 1 145 ? 3.804 6.531 -9.970 1.00 41.88 145 LEU A C 1
ATOM 1132 O O . LEU A 1 145 ? 2.795 7.235 -10.079 1.00 41.88 145 LEU A O 1
ATOM 1136 N N . PRO A 1 146 ? 4.525 6.129 -11.041 1.00 37.16 146 PRO A N 1
ATOM 1137 C CA . PRO A 1 146 ? 4.464 6.765 -12.365 1.00 37.16 146 PRO A CA 1
ATOM 1138 C C . PRO A 1 146 ? 3.345 6.266 -13.287 1.00 37.16 146 PRO A C 1
ATOM 1140 O O . PRO A 1 146 ? 3.174 6.812 -14.372 1.00 37.16 146 PRO A O 1
ATOM 1143 N N . TRP A 1 147 ? 2.566 5.261 -12.891 1.00 43.75 147 TRP A N 1
ATOM 1144 C CA . TRP A 1 147 ? 1.485 4.752 -13.732 1.00 43.75 147 TRP A CA 1
ATOM 1145 C C . TRP A 1 147 ? 0.169 5.440 -13.355 1.00 43.75 147 TRP A C 1
ATOM 1147 O O . TRP A 1 147 ? -0.385 5.138 -12.295 1.00 43.75 147 TRP A O 1
ATOM 1157 N N . PRO A 1 148 ? -0.353 6.389 -14.157 1.00 48.53 148 PRO A N 1
ATOM 1158 C CA . PRO A 1 148 ? -1.759 6.737 -14.055 1.00 48.53 148 PRO A CA 1
ATOM 1159 C C . PRO A 1 148 ? -2.554 5.505 -14.481 1.00 48.53 148 PRO A C 1
ATOM 1161 O O . PRO A 1 148 ? -2.383 5.023 -15.602 1.00 48.53 148 PRO A O 1
ATOM 1164 N N . THR A 1 149 ? -3.417 4.982 -13.609 1.00 48.41 149 THR A N 1
ATOM 1165 C CA . THR A 1 149 ? -4.307 3.901 -14.030 1.00 48.41 149 THR A CA 1
ATOM 1166 C C . THR A 1 149 ? -5.079 4.335 -15.284 1.00 48.41 149 THR A C 1
ATOM 1168 O O . THR A 1 149 ? -5.632 5.442 -15.286 1.00 48.41 149 THR A O 1
ATOM 1171 N N . PRO A 1 150 ? -5.144 3.510 -16.348 1.00 51.59 150 PRO A N 1
ATOM 1172 C CA . PRO A 1 150 ? -5.894 3.839 -17.552 1.00 51.59 150 PRO A CA 1
ATOM 1173 C C . PRO A 1 150 ? -7.322 4.291 -17.222 1.00 51.59 150 PRO A C 1
ATOM 1175 O O . PRO A 1 150 ? -8.020 3.658 -16.427 1.00 51.59 150 PRO A O 1
ATOM 1178 N N . LYS A 1 151 ? -7.778 5.386 -17.846 1.00 56.91 151 LYS A N 1
ATOM 1179 C CA . LYS A 1 151 ? -9.098 5.993 -17.580 1.00 56.91 151 LYS A CA 1
ATOM 1180 C C . LYS A 1 151 ? -10.260 5.000 -17.716 1.00 56.91 151 LYS A C 1
ATOM 1182 O O . LYS A 1 151 ? -11.244 5.119 -16.995 1.00 56.91 151 LYS A O 1
ATOM 1187 N N . TRP A 1 152 ? -10.148 4.015 -18.610 1.00 62.09 152 TRP A N 1
ATOM 1188 C CA . TRP A 1 152 ? -11.171 2.981 -18.794 1.00 62.09 152 TRP A CA 1
ATOM 1189 C C . TRP A 1 152 ? -11.290 2.059 -17.573 1.00 62.09 152 TRP A C 1
ATOM 1191 O O . TRP A 1 152 ? -12.405 1.734 -17.181 1.00 62.09 152 TRP A O 1
ATOM 1201 N N . LEU A 1 153 ? -10.171 1.717 -16.921 1.00 55.34 153 LEU A N 1
ATOM 1202 C CA . LEU A 1 153 ? -10.167 0.898 -15.708 1.00 55.34 153 LEU A CA 1
ATOM 1203 C C . LEU A 1 153 ? -10.710 1.697 -14.512 1.00 55.34 153 LEU A C 1
ATOM 1205 O O . LEU A 1 153 ? -11.450 1.171 -13.689 1.00 55.34 153 LEU A O 1
ATOM 1209 N N . GLN A 1 154 ? -10.438 3.008 -14.451 1.00 57.12 154 GLN A N 1
ATOM 1210 C CA . GLN A 1 154 ? -11.109 3.895 -13.488 1.00 57.12 154 GLN A CA 1
ATOM 1211 C C . GLN A 1 154 ? -12.632 3.902 -13.689 1.00 57.12 154 GLN A C 1
ATOM 1213 O O . GLN A 1 154 ? -13.386 3.886 -12.716 1.00 57.12 154 GLN A O 1
ATOM 1218 N N . TRP A 1 155 ? -13.089 3.918 -14.943 1.00 62.69 155 TRP A N 1
ATOM 1219 C CA . TRP A 1 155 ? -14.510 3.928 -15.281 1.00 62.69 155 TRP A CA 1
ATOM 1220 C C . TRP A 1 155 ? -15.190 2.588 -14.969 1.00 62.69 155 TRP A C 1
ATOM 1222 O O . TRP A 1 155 ? -16.252 2.584 -14.350 1.00 62.69 155 TRP A O 1
ATOM 1232 N N . SER A 1 156 ? -14.555 1.454 -15.287 1.00 63.22 156 SER A N 1
ATOM 1233 C CA . SER A 1 156 ? -15.078 0.124 -14.948 1.00 63.22 156 SER A CA 1
ATOM 1234 C C . SER A 1 156 ? -15.156 -0.100 -13.441 1.00 63.22 156 SER A C 1
ATOM 1236 O O . SER A 1 156 ? -16.147 -0.644 -12.965 1.00 63.22 156 SER A O 1
ATOM 1238 N N . THR A 1 157 ? -14.167 0.366 -12.670 1.00 60.69 157 THR A N 1
ATOM 1239 C CA . THR A 1 157 ? -14.213 0.288 -11.202 1.00 60.69 157 THR A CA 1
ATOM 1240 C C . THR A 1 157 ? -15.358 1.130 -10.644 1.00 60.69 157 THR A C 1
ATOM 1242 O O . THR A 1 157 ? -16.098 0.653 -9.789 1.00 60.69 157 THR A O 1
ATOM 1245 N N . ARG A 1 158 ? -15.578 2.347 -11.164 1.00 65.69 158 ARG A N 1
ATOM 1246 C CA . ARG A 1 158 ? -16.723 3.187 -10.765 1.00 65.69 158 ARG A CA 1
ATOM 1247 C C . ARG A 1 158 ? -18.066 2.540 -11.095 1.00 65.69 158 ARG A C 1
ATOM 1249 O O . ARG A 1 158 ? -18.970 2.592 -10.267 1.00 65.69 158 ARG A O 1
ATOM 1256 N N . LEU A 1 159 ? -18.195 1.925 -12.271 1.00 70.19 159 LEU A N 1
ATOM 1257 C CA . LEU A 1 159 ? -19.402 1.188 -12.644 1.00 70.19 159 LEU A CA 1
ATOM 1258 C C . LEU A 1 159 ? -19.618 -0.044 -11.766 1.00 70.19 159 LEU A C 1
ATOM 1260 O O . LEU A 1 159 ? -20.735 -0.257 -11.311 1.00 70.19 159 LEU A O 1
ATOM 1264 N N . GLY A 1 160 ? -18.567 -0.820 -11.493 1.00 68.06 160 GLY A N 1
ATOM 1265 C CA . GLY A 1 160 ? -18.637 -1.984 -10.609 1.00 68.06 160 GLY A CA 1
ATOM 1266 C C . GLY A 1 160 ? -19.075 -1.599 -9.197 1.00 68.06 160 GLY A C 1
ATOM 1267 O O . GLY A 1 160 ? -20.014 -2.181 -8.663 1.00 68.06 160 GLY A O 1
ATOM 1268 N N . VAL A 1 161 ? -18.472 -0.552 -8.629 1.00 63.38 161 VAL A N 1
ATOM 1269 C CA . VAL A 1 161 ? -18.872 0.019 -7.333 1.00 63.38 161 VAL A CA 1
ATOM 1270 C C . VAL A 1 161 ? -20.321 0.518 -7.364 1.00 63.38 161 VAL A C 1
ATOM 1272 O O . VAL A 1 161 ? -21.092 0.240 -6.449 1.00 63.38 161 VAL A O 1
ATOM 1275 N N . GLY A 1 162 ? -20.722 1.216 -8.430 1.00 67.06 162 GLY A N 1
ATOM 1276 C CA . GLY A 1 162 ? -22.090 1.708 -8.601 1.00 67.06 162 GLY A CA 1
ATOM 1277 C C . GLY A 1 162 ? -23.130 0.589 -8.702 1.00 67.06 162 GLY A C 1
ATOM 1278 O O . GLY A 1 162 ? -24.179 0.684 -8.073 1.00 67.06 162 GLY A O 1
ATOM 1279 N N . ALA A 1 163 ? -22.825 -0.481 -9.438 1.00 71.06 163 ALA A N 1
ATOM 1280 C CA . ALA A 1 163 ? -23.696 -1.645 -9.595 1.00 71.06 163 ALA A CA 1
ATOM 1281 C C . ALA A 1 163 ? -23.817 -2.459 -8.302 1.00 71.06 163 ALA A C 1
ATOM 1283 O O . ALA A 1 163 ? -24.870 -3.023 -8.018 1.00 71.06 163 ALA A O 1
ATOM 1284 N N . LEU A 1 164 ? -22.749 -2.497 -7.504 1.00 68.81 164 LEU A N 1
ATOM 1285 C CA . LEU A 1 164 ? -22.744 -3.185 -6.222 1.00 68.81 164 LEU A CA 1
ATOM 1286 C C . LEU A 1 164 ? -23.409 -2.365 -5.111 1.00 68.81 164 LEU A C 1
ATOM 1288 O O . LEU A 1 164 ? -23.910 -2.956 -4.166 1.00 68.81 164 LEU A O 1
ATOM 1292 N N . ARG A 1 165 ? -23.506 -1.036 -5.233 1.00 67.31 165 ARG A N 1
ATOM 1293 C CA . ARG A 1 165 ? -24.035 -0.126 -4.201 1.00 67.31 165 ARG A CA 1
ATOM 1294 C C . ARG A 1 165 ? -25.294 -0.613 -3.448 1.00 67.31 165 ARG A C 1
ATOM 1296 O O . ARG A 1 165 ? -25.258 -0.525 -2.220 1.00 67.31 165 ARG A O 1
ATOM 1303 N N . PRO A 1 166 ? -26.364 -1.135 -4.087 1.00 69.94 166 PRO A N 1
ATOM 1304 C CA . PRO A 1 166 ? -27.550 -1.612 -3.361 1.00 69.94 166 PRO A CA 1
ATOM 1305 C C . PRO A 1 166 ? -27.233 -2.766 -2.404 1.00 69.94 166 PRO A C 1
ATOM 1307 O O . PRO A 1 166 ? -27.691 -2.795 -1.269 1.00 69.94 166 PRO A O 1
ATOM 1310 N N . LEU A 1 167 ? -26.355 -3.680 -2.816 1.00 71.69 167 LEU A N 1
ATOM 1311 C CA . LEU A 1 167 ? -25.940 -4.828 -2.012 1.00 71.69 167 LEU A CA 1
ATOM 1312 C C . LEU A 1 167 ? -25.208 -4.382 -0.731 1.00 71.69 167 LEU A C 1
ATOM 1314 O O . LEU A 1 167 ? -25.324 -5.016 0.310 1.00 71.69 167 LEU A O 1
ATOM 1318 N N . PHE A 1 168 ? -24.511 -3.247 -0.780 1.00 64.31 168 PHE A N 1
ATOM 1319 C CA . PHE A 1 168 ? -23.683 -2.766 0.325 1.00 64.31 168 PHE A CA 1
ATOM 1320 C C . PHE A 1 168 ? -24.451 -1.845 1.271 1.00 64.31 168 PHE A C 1
ATOM 1322 O O . PHE A 1 168 ? -24.370 -2.011 2.485 1.00 64.31 168 PHE A O 1
ATOM 1329 N N . LEU A 1 169 ? -25.220 -0.901 0.723 1.00 66.88 169 LEU A N 1
ATOM 1330 C CA . LEU A 1 169 ? -26.016 0.019 1.535 1.00 66.88 169 LEU A CA 1
ATOM 1331 C C . LEU A 1 169 ? -27.236 -0.675 2.146 1.00 66.88 169 LEU A C 1
ATOM 1333 O O . LEU A 1 169 ? -27.572 -0.401 3.292 1.00 66.88 169 LEU A O 1
ATOM 1337 N N . GLU A 1 170 ? -27.879 -1.585 1.411 1.00 67.94 170 GLU A N 1
ATOM 1338 C CA . GLU A 1 170 ? -29.140 -2.188 1.850 1.00 67.94 170 GLU A CA 1
ATOM 1339 C C . GLU A 1 170 ? -28.916 -3.557 2.492 1.00 67.94 170 GLU A C 1
ATOM 1341 O O . GLU A 1 170 ? -29.356 -3.786 3.616 1.00 67.94 170 GLU A O 1
ATOM 1346 N N . ALA A 1 171 ? -28.197 -4.472 1.829 1.00 68.50 171 ALA A N 1
ATOM 1347 C CA . ALA A 1 171 ? -28.038 -5.827 2.367 1.00 68.50 171 ALA A CA 1
ATOM 1348 C C . ALA A 1 171 ? -26.936 -5.927 3.433 1.00 68.50 171 ALA A C 1
ATOM 1350 O O . ALA A 1 171 ? -27.021 -6.773 4.327 1.00 68.50 171 ALA A O 1
ATOM 1351 N N . TRP A 1 172 ? -25.882 -5.112 3.331 1.00 73.19 172 TRP A N 1
ATOM 1352 C CA . TRP A 1 172 ? -24.743 -5.156 4.258 1.00 73.19 172 TRP A CA 1
ATOM 1353 C C . TRP A 1 172 ? -24.730 -4.012 5.273 1.00 73.19 172 TRP A C 1
ATOM 1355 O O . TRP A 1 172 ? -23.922 -4.071 6.196 1.00 73.19 172 TRP A O 1
ATOM 1365 N N . ALA A 1 173 ? -25.653 -3.050 5.149 1.00 77.88 173 ALA A N 1
ATOM 1366 C CA . ALA A 1 173 ? -25.823 -1.912 6.055 1.00 77.88 173 ALA A CA 1
ATOM 1367 C C . ALA A 1 173 ? -24.518 -1.133 6.295 1.00 77.88 173 ALA A C 1
ATOM 1369 O O . ALA A 1 173 ? -24.160 -0.809 7.425 1.00 77.88 173 ALA A O 1
ATOM 1370 N N . TRP A 1 174 ? -23.771 -0.881 5.220 1.00 85.25 174 TRP A N 1
ATOM 1371 C CA . TRP A 1 174 ? -22.553 -0.084 5.285 1.00 85.25 174 TRP A CA 1
ATOM 1372 C C . TRP A 1 174 ? -22.875 1.401 5.364 1.00 85.25 174 TRP A C 1
ATOM 1374 O O . TRP A 1 174 ? -23.609 1.933 4.530 1.00 85.25 174 TRP A O 1
ATOM 1384 N N . GLU A 1 175 ? -22.243 2.082 6.308 1.00 88.44 175 GLU A N 1
ATOM 1385 C CA . GLU A 1 175 ? -22.261 3.531 6.403 1.00 88.44 175 GLU A CA 1
ATOM 1386 C C . GLU A 1 175 ? -21.018 4.115 5.728 1.00 88.44 175 GLU A C 1
ATOM 1388 O O . GLU A 1 175 ? -19.917 3.564 5.776 1.00 88.44 175 GLU A O 1
ATOM 1393 N N . THR A 1 176 ? -21.188 5.252 5.062 1.00 88.62 176 THR A N 1
ATOM 1394 C CA . THR A 1 176 ? -20.071 6.013 4.495 1.00 88.62 176 THR A CA 1
ATOM 1395 C C . THR A 1 176 ? -19.822 7.235 5.358 1.00 88.62 176 THR A C 1
ATOM 1397 O O . THR A 1 176 ? -20.724 8.063 5.510 1.00 88.62 176 THR A O 1
ATOM 1400 N N . ARG A 1 177 ? -18.599 7.392 5.866 1.00 92.25 177 ARG A N 1
ATOM 1401 C CA . ARG A 1 177 ? -18.174 8.579 6.618 1.00 92.25 177 ARG A CA 1
ATOM 1402 C C . ARG A 1 177 ? -17.007 9.279 5.932 1.00 92.25 177 ARG A C 1
ATOM 1404 O O . ARG A 1 177 ? -16.241 8.680 5.176 1.00 92.25 177 ARG A O 1
ATOM 1411 N N . TRP A 1 178 ? -16.877 10.567 6.221 1.00 93.75 178 TRP A N 1
ATOM 1412 C CA . TRP A 1 178 ? -15.775 11.399 5.755 1.00 93.75 178 TRP A CA 1
ATOM 1413 C C . TRP A 1 178 ? -15.003 11.927 6.954 1.00 93.75 178 TRP A C 1
ATOM 1415 O O . TRP A 1 178 ? -15.605 12.470 7.875 1.00 93.75 178 TRP A O 1
ATOM 1425 N N . VAL A 1 179 ? -13.685 11.772 6.916 1.00 94.81 179 VAL A N 1
ATOM 1426 C CA . VAL A 1 179 ? -12.756 12.222 7.954 1.00 94.81 179 VAL A CA 1
ATOM 1427 C C . VAL A 1 179 ? -11.905 13.339 7.371 1.00 94.81 179 VAL A C 1
ATOM 1429 O O . VAL A 1 179 ? -11.225 13.149 6.357 1.00 94.81 179 VAL A O 1
ATOM 1432 N N . GLU A 1 180 ? -11.956 14.516 7.987 1.00 94.25 180 GLU A N 1
ATOM 1433 C CA . GLU A 1 180 ? -11.120 15.646 7.584 1.00 94.25 180 GLU A CA 1
ATOM 1434 C C . GLU A 1 180 ? -9.707 15.451 8.133 1.00 94.25 180 GLU A C 1
ATOM 1436 O O . GLU A 1 180 ? -9.506 15.271 9.331 1.00 94.25 180 GLU A O 1
ATOM 1441 N N . THR A 1 181 ? -8.703 15.495 7.262 1.00 92.94 181 THR A N 1
ATOM 1442 C CA . THR A 1 181 ? -7.294 15.329 7.640 1.00 92.94 181 THR A CA 1
ATOM 1443 C C . THR A 1 181 ? -6.481 16.539 7.178 1.00 92.94 181 THR A C 1
ATOM 1445 O O . THR A 1 181 ? -6.902 17.238 6.250 1.00 92.94 181 THR A O 1
ATOM 1448 N N . PRO A 1 182 ? -5.267 16.761 7.717 1.00 89.75 182 PRO A N 1
ATOM 1449 C CA . PRO A 1 182 ? -4.363 17.799 7.210 1.00 89.75 182 PRO A CA 1
ATOM 1450 C C . PRO A 1 182 ? -4.042 17.678 5.712 1.00 89.75 182 PRO A C 1
ATOM 1452 O O . PRO A 1 182 ? -3.563 18.630 5.100 1.00 89.75 182 PRO A O 1
ATOM 1455 N N . PHE A 1 183 ? -4.297 16.511 5.115 1.00 88.06 183 PHE A N 1
ATOM 1456 C CA . PHE A 1 183 ? -3.987 16.207 3.724 1.00 88.06 183 PHE A CA 1
ATOM 1457 C C . PHE A 1 183 ? -5.205 16.192 2.808 1.00 88.06 183 PHE A C 1
ATOM 1459 O O . PHE A 1 183 ? -5.036 15.942 1.620 1.00 88.06 183 PHE A O 1
ATOM 1466 N N . GLY A 1 184 ? -6.408 16.451 3.322 1.00 89.88 184 GLY A N 1
ATOM 1467 C CA . GLY A 1 184 ? -7.656 16.388 2.569 1.00 89.88 184 GLY A CA 1
ATOM 1468 C C . GLY A 1 184 ? -8.701 15.504 3.229 1.00 89.88 184 GLY A C 1
ATOM 1469 O O . GLY A 1 184 ? -8.608 15.175 4.414 1.00 89.88 184 GLY A O 1
ATOM 1470 N N . ARG A 1 185 ? -9.693 15.103 2.436 1.00 90.06 185 ARG A N 1
ATOM 1471 C CA . ARG A 1 185 ? -10.877 14.396 2.914 1.00 90.06 185 ARG A CA 1
ATOM 1472 C C . ARG A 1 185 ? -10.753 12.897 2.683 1.00 90.06 185 ARG A C 1
ATOM 1474 O O . ARG A 1 185 ? -10.758 12.441 1.538 1.00 90.06 185 ARG A O 1
ATOM 1481 N N . MET A 1 186 ? -10.641 12.137 3.765 1.00 93.56 186 MET A N 1
ATOM 1482 C CA . MET A 1 186 ? -10.559 10.682 3.723 1.00 93.56 186 MET A CA 1
ATOM 1483 C C . MET A 1 186 ? -11.963 10.079 3.749 1.00 93.56 186 MET A C 1
ATOM 1485 O O . MET A 1 186 ? -12.752 10.363 4.645 1.00 93.56 186 MET A O 1
ATOM 1489 N N . HIS A 1 187 ? -12.275 9.248 2.763 1.00 93.06 187 HIS A N 1
ATOM 1490 C CA . HIS A 1 187 ? -13.479 8.432 2.744 1.00 93.06 187 HIS A CA 1
ATOM 1491 C C . HIS A 1 187 ? -13.262 7.154 3.552 1.00 93.06 187 HIS A C 1
ATOM 1493 O O . HIS A 1 187 ? -12.215 6.516 3.425 1.00 93.06 187 HIS A O 1
ATOM 1499 N N . VAL A 1 188 ? -14.250 6.756 4.349 1.00 95.44 188 VAL A N 1
ATOM 1500 C CA . VAL A 1 188 ? -14.190 5.542 5.165 1.00 95.44 188 VAL A CA 1
ATOM 1501 C C . VAL A 1 188 ? -15.518 4.802 5.071 1.00 95.44 188 VAL A C 1
ATOM 1503 O O . VAL A 1 188 ? -16.576 5.390 5.296 1.00 95.44 188 VAL A O 1
ATOM 1506 N N . TYR A 1 189 ? -15.457 3.510 4.755 1.00 93.31 189 TYR A N 1
ATOM 1507 C CA . TYR A 1 189 ? -16.597 2.607 4.914 1.00 93.31 189 TYR A CA 1
ATOM 1508 C C . TYR A 1 189 ? -16.636 2.131 6.370 1.00 93.31 189 TYR A C 1
ATOM 1510 O O . TYR A 1 189 ? -15.617 1.664 6.875 1.00 93.31 189 TYR A O 1
ATOM 1518 N N . ASP A 1 190 ? -17.775 2.253 7.038 1.00 94.50 190 ASP A N 1
ATOM 1519 C CA . ASP A 1 190 ? -18.000 1.855 8.430 1.00 94.50 190 ASP A CA 1
ATOM 1520 C C . ASP A 1 190 ? -19.101 0.787 8.452 1.00 94.50 190 ASP A C 1
ATOM 1522 O O . ASP A 1 190 ? -20.157 0.952 7.843 1.00 94.50 190 ASP A O 1
ATOM 1526 N N . THR A 1 191 ? -18.834 -0.360 9.069 1.00 92.19 191 THR A N 1
ATOM 1527 C CA . THR A 1 191 ? -19.764 -1.495 9.090 1.00 92.19 191 THR A CA 1
ATOM 1528 C C . THR A 1 191 ? -19.708 -2.225 10.424 1.00 92.19 191 THR A C 1
ATOM 1530 O O . THR A 1 191 ? -18.658 -2.319 11.060 1.00 92.19 191 THR A O 1
ATOM 1533 N N . GLY A 1 192 ? -20.827 -2.841 10.805 1.00 90.06 192 GLY A N 1
ATOM 1534 C CA . GLY A 1 192 ? -20.960 -3.575 12.064 1.00 90.06 192 GLY A CA 1
ATOM 1535 C C . GLY A 1 192 ? -21.557 -2.722 13.187 1.00 90.06 192 GLY A C 1
ATOM 1536 O O . GLY A 1 192 ? -21.876 -1.554 12.979 1.00 90.06 192 GLY A O 1
ATOM 1537 N N . PRO A 1 193 ? -21.773 -3.310 14.372 1.00 84.38 193 PRO A N 1
ATOM 1538 C CA . PRO A 1 193 ? -22.490 -2.640 15.450 1.00 84.38 193 PRO A CA 1
ATOM 1539 C C . PRO A 1 193 ? -21.663 -1.490 16.044 1.00 84.38 193 PRO A C 1
ATOM 1541 O O . PRO A 1 193 ? -20.574 -1.709 16.568 1.00 84.38 193 PRO A O 1
ATOM 1544 N N . ALA A 1 194 ? -22.193 -0.263 16.001 1.00 73.38 194 ALA A N 1
ATOM 1545 C CA . ALA A 1 194 ? -21.561 0.900 16.632 1.00 73.38 194 ALA A CA 1
ATOM 1546 C C . ALA A 1 194 ? -21.675 0.883 18.170 1.00 73.38 194 ALA A C 1
ATOM 1548 O O . ALA A 1 194 ? -20.815 1.417 18.871 1.00 73.38 194 ALA A O 1
ATOM 1549 N N . GLU A 1 195 ? -22.738 0.264 18.690 1.00 74.50 195 GLU A N 1
ATOM 1550 C CA . GLU A 1 195 ? -23.067 0.249 20.120 1.00 74.50 195 GLU A CA 1
ATOM 1551 C C . GLU A 1 195 ? -22.437 -0.927 20.876 1.00 74.50 195 GLU A C 1
ATOM 1553 O O . GLU A 1 195 ? -22.224 -0.839 22.087 1.00 74.50 195 GLU A O 1
ATOM 1558 N N . ASP A 1 196 ? -22.095 -2.013 20.175 1.00 74.31 196 ASP A N 1
ATOM 1559 C CA . ASP A 1 196 ? -21.433 -3.166 20.781 1.00 74.31 196 ASP A CA 1
ATOM 1560 C C . ASP A 1 196 ? -19.944 -2.868 20.990 1.00 74.31 196 ASP A C 1
ATOM 1562 O O . ASP A 1 196 ? -19.098 -3.034 20.111 1.00 74.31 196 ASP A O 1
ATOM 1566 N N . ARG A 1 197 ? -19.633 -2.397 22.198 1.00 72.44 197 ARG A N 1
ATOM 1567 C CA . ARG A 1 197 ? -18.275 -2.054 22.639 1.00 72.44 197 ARG A CA 1
ATOM 1568 C C . ARG A 1 197 ? -17.502 -3.252 23.195 1.00 72.44 197 ARG A C 1
ATOM 1570 O O . ARG A 1 197 ? -16.441 -3.056 23.787 1.00 72.44 197 ARG A O 1
ATOM 1577 N N . SER A 1 198 ? -18.014 -4.480 23.050 1.00 80.75 198 SER A N 1
ATOM 1578 C CA . SER A 1 198 ? -17.327 -5.683 23.542 1.00 80.75 198 SER A CA 1
ATOM 1579 C C . SER A 1 198 ? -16.002 -5.943 22.819 1.00 80.75 198 SER A C 1
ATOM 1581 O O . SER A 1 198 ? -15.094 -6.545 23.395 1.00 80.75 198 SER A O 1
ATOM 1583 N N . GLN A 1 199 ? -15.861 -5.453 21.583 1.00 88.62 199 GLN A N 1
ATOM 1584 C CA . GLN A 1 199 ? -14.637 -5.544 20.793 1.00 88.62 199 GLN A CA 1
ATOM 1585 C C . GLN A 1 199 ? -14.147 -4.158 20.355 1.00 88.62 199 GLN A C 1
ATOM 1587 O O . GLN A 1 199 ? -14.958 -3.288 20.035 1.00 88.62 199 GLN A O 1
ATOM 1592 N N . PRO A 1 200 ? -12.820 -3.941 20.284 1.00 93.75 200 PRO A N 1
ATOM 1593 C CA . PRO A 1 200 ? -12.277 -2.712 19.724 1.00 93.75 200 PRO A CA 1
ATOM 1594 C C . PRO A 1 200 ? -12.632 -2.591 18.232 1.00 93.75 200 PRO A C 1
ATOM 1596 O O . PRO A 1 200 ? -12.569 -3.597 17.501 1.00 93.75 200 PRO A O 1
ATOM 1599 N N . PRO A 1 201 ? -12.935 -1.371 17.745 1.00 96.56 201 PRO A N 1
ATOM 1600 C CA . PRO A 1 201 ? -13.103 -1.140 16.319 1.00 96.56 201 PRO A CA 1
ATOM 1601 C C . PRO A 1 201 ? -11.826 -1.540 15.577 1.00 96.56 201 PRO A C 1
ATOM 1603 O O . PRO A 1 201 ? -10.711 -1.306 16.051 1.00 96.56 201 PRO A O 1
ATOM 1606 N N . LEU A 1 202 ? -11.992 -2.166 14.416 1.00 97.44 202 LEU A N 1
ATOM 1607 C CA . LEU A 1 202 ? -10.891 -2.567 13.549 1.00 97.44 202 LEU A CA 1
ATOM 1608 C C . LEU A 1 202 ? -10.779 -1.620 12.366 1.00 97.44 202 LEU A C 1
ATOM 1610 O O . LEU A 1 202 ? -11.705 -1.522 11.571 1.00 97.44 202 LEU A O 1
ATOM 1614 N N . ILE A 1 203 ? -9.615 -1.014 12.184 1.00 98.06 203 ILE A N 1
ATOM 1615 C CA . ILE A 1 203 ? -9.256 -0.362 10.932 1.00 98.06 203 ILE A CA 1
ATOM 1616 C C . ILE A 1 203 ? -8.637 -1.412 9.999 1.00 98.06 203 ILE A C 1
ATOM 1618 O O . ILE A 1 203 ? -7.608 -2.009 10.321 1.00 98.06 203 ILE A O 1
ATOM 1622 N N . LEU A 1 204 ? -9.237 -1.621 8.829 1.00 97.56 204 LEU A N 1
ATOM 1623 C CA . LEU A 1 204 ? -8.783 -2.578 7.823 1.00 97.56 204 LEU A CA 1
ATOM 1624 C C . LEU A 1 204 ? -8.248 -1.848 6.583 1.00 97.56 204 LEU A C 1
ATOM 1626 O O . LEU A 1 204 ? -8.993 -1.197 5.857 1.00 97.56 204 LEU A O 1
ATOM 1630 N N . GLN A 1 205 ? -6.942 -1.961 6.338 1.00 96.31 205 GLN A N 1
ATOM 1631 C CA . GLN A 1 205 ? -6.240 -1.234 5.276 1.00 96.31 205 GLN A CA 1
ATOM 1632 C C . GLN A 1 205 ? -6.084 -2.056 3.994 1.00 96.31 205 GLN A C 1
ATOM 1634 O O . GLN A 1 205 ? -5.573 -3.182 4.012 1.00 96.31 205 GLN A O 1
ATOM 1639 N N . HIS A 1 206 ? -6.439 -1.453 2.860 1.00 93.81 206 HIS A N 1
ATOM 1640 C CA . HIS A 1 206 ? -6.207 -2.033 1.540 1.00 93.81 206 HIS A CA 1
ATOM 1641 C C . HIS A 1 206 ? -4.752 -1.853 1.055 1.00 93.81 206 HIS A C 1
ATOM 1643 O O . HIS A 1 206 ? -3.964 -1.093 1.619 1.00 93.81 206 HIS A O 1
ATOM 1649 N N . GLY A 1 207 ? -4.383 -2.572 -0.012 1.00 90.19 207 GLY A N 1
ATOM 1650 C CA . GLY A 1 207 ? -3.064 -2.481 -0.653 1.00 90.19 207 GLY A CA 1
ATOM 1651 C C . GLY A 1 207 ? -2.968 -1.377 -1.715 1.00 90.19 207 GLY A C 1
ATOM 1652 O O . GLY A 1 207 ? -3.935 -0.665 -1.984 1.00 90.19 207 GLY A O 1
ATOM 1653 N N . MET A 1 208 ? -1.806 -1.259 -2.367 1.00 86.12 208 MET A N 1
ATOM 1654 C CA . MET A 1 208 ? -1.643 -0.340 -3.507 1.00 86.12 208 MET A CA 1
ATOM 1655 C C . MET A 1 208 ? -2.552 -0.735 -4.673 1.00 86.12 208 MET A C 1
ATOM 1657 O O . MET A 1 208 ? -2.875 -1.908 -4.848 1.00 86.12 208 MET A O 1
ATOM 1661 N N . PHE A 1 209 ? -2.928 0.257 -5.484 1.00 79.12 209 PHE A N 1
ATOM 1662 C CA . PHE A 1 209 ? -3.757 0.103 -6.693 1.00 79.12 209 PHE A CA 1
ATOM 1663 C C . PHE A 1 209 ? -5.161 -0.472 -6.448 1.00 79.12 209 PHE A C 1
ATOM 1665 O O . PHE A 1 209 ? -5.874 -0.799 -7.391 1.00 79.12 209 PHE A O 1
ATOM 1672 N N . CYS A 1 210 ? -5.563 -0.554 -5.184 1.00 85.06 210 CYS A N 1
ATOM 1673 C CA . CYS A 1 210 ? -6.877 -0.986 -4.743 1.00 85.06 210 CYS A CA 1
ATOM 1674 C C . CYS A 1 210 ? -7.586 0.163 -4.013 1.00 85.06 210 CYS A C 1
ATOM 1676 O O . CYS A 1 210 ? -7.063 1.273 -3.901 1.00 85.06 210 CYS A O 1
ATOM 1678 N N . THR A 1 211 ? -8.775 -0.129 -3.508 1.00 88.00 211 THR A N 1
ATOM 1679 C CA . THR A 1 211 ? -9.579 0.737 -2.639 1.00 88.00 211 THR A CA 1
ATOM 1680 C C . THR A 1 211 ? -10.043 -0.084 -1.445 1.00 88.00 211 THR A C 1
ATOM 1682 O O . THR A 1 211 ? -9.818 -1.298 -1.407 1.00 88.00 211 THR A O 1
ATOM 1685 N N . GLY A 1 212 ? -10.761 0.525 -0.506 1.00 88.06 212 GLY A N 1
ATOM 1686 C CA . GLY A 1 212 ? -11.439 -0.191 0.570 1.00 88.06 212 GLY A CA 1
ATOM 1687 C C . GLY A 1 212 ? -12.310 -1.350 0.067 1.00 88.06 212 GLY A C 1
ATOM 1688 O O . GLY A 1 212 ? -12.437 -2.369 0.745 1.00 88.06 212 GLY A O 1
ATOM 1689 N N . TRP A 1 213 ? -12.796 -1.282 -1.178 1.00 85.69 213 TRP A N 1
ATOM 1690 C CA . TRP A 1 213 ? -13.551 -2.365 -1.809 1.00 85.69 213 TRP A CA 1
ATOM 1691 C C . TRP A 1 213 ? -12.796 -3.689 -1.884 1.00 85.69 213 TRP A C 1
ATOM 1693 O O . TRP A 1 213 ? -13.416 -4.742 -1.758 1.00 85.69 213 TRP A O 1
ATOM 1703 N N . SER A 1 214 ? -11.469 -3.681 -2.039 1.00 87.94 214 SER A N 1
ATOM 1704 C CA . SER A 1 214 ? -10.713 -4.936 -2.151 1.00 87.94 214 SER A CA 1
ATOM 1705 C C . SER A 1 214 ? -10.720 -5.758 -0.862 1.00 87.94 214 SER A C 1
ATOM 1707 O O . SER A 1 214 ? -10.451 -6.953 -0.897 1.00 87.94 214 SER A O 1
ATOM 1709 N N . VAL A 1 215 ? -10.992 -5.123 0.280 1.00 91.25 215 VAL A N 1
ATOM 1710 C CA . VAL A 1 215 ? -11.054 -5.772 1.600 1.00 91.25 215 VAL A CA 1
ATOM 1711 C C . VAL A 1 215 ? -12.476 -5.781 2.170 1.00 91.25 215 VAL A C 1
ATOM 1713 O O . VAL A 1 215 ? -12.695 -6.164 3.318 1.00 91.25 215 VAL A O 1
ATOM 1716 N N . ALA A 1 216 ? -13.462 -5.397 1.358 1.00 88.25 216 ALA A N 1
ATOM 1717 C CA . ALA A 1 216 ? -14.818 -5.165 1.813 1.00 88.25 216 ALA A CA 1
ATOM 1718 C C . ALA A 1 216 ? -15.538 -6.423 2.293 1.00 88.25 216 ALA A C 1
ATOM 1720 O O . ALA A 1 216 ? -16.138 -6.430 3.365 1.00 88.25 216 ALA A O 1
ATOM 1721 N N . LEU A 1 217 ? -15.422 -7.514 1.535 1.00 87.19 217 LEU A N 1
ATOM 1722 C CA . LEU A 1 217 ? -16.019 -8.793 1.912 1.00 87.19 217 LEU A CA 1
ATOM 1723 C C . LEU A 1 217 ? -15.492 -9.286 3.269 1.00 87.19 217 LEU A C 1
ATOM 1725 O O . LEU A 1 217 ? -16.263 -9.783 4.086 1.00 87.19 217 LEU A O 1
ATOM 1729 N N . LEU A 1 218 ? -14.193 -9.103 3.534 1.00 92.00 218 LEU A N 1
ATOM 1730 C CA . LEU A 1 218 ? -13.593 -9.441 4.823 1.00 92.00 218 LEU A CA 1
ATOM 1731 C C . LEU A 1 218 ? -14.160 -8.561 5.945 1.00 92.00 218 LEU A C 1
ATOM 1733 O O . LEU A 1 218 ? -14.554 -9.085 6.985 1.00 92.00 218 LEU A O 1
ATOM 1737 N N . GLY A 1 219 ? -14.265 -7.248 5.720 1.00 92.19 219 GLY A N 1
ATOM 1738 C CA . GLY A 1 219 ? -14.891 -6.333 6.677 1.00 92.19 219 GLY A CA 1
ATOM 1739 C C . GLY A 1 219 ? -16.334 -6.717 7.008 1.00 92.19 219 GLY A C 1
ATOM 1740 O O . GLY A 1 219 ? -16.703 -6.762 8.178 1.00 92.19 219 GLY A O 1
ATOM 1741 N N . TRP A 1 220 ? -17.125 -7.101 6.003 1.00 89.12 220 TRP A N 1
ATOM 1742 C CA . TRP A 1 220 ? -18.493 -7.586 6.202 1.00 89.12 220 TRP A CA 1
ATOM 1743 C C . TRP A 1 220 ? -18.555 -8.892 7.010 1.00 89.12 220 TRP A C 1
ATOM 1745 O O . TRP A 1 220 ? -19.366 -9.014 7.930 1.00 89.12 220 TRP A O 1
ATOM 1755 N N . LEU A 1 221 ? -17.688 -9.867 6.715 1.00 89.62 221 LEU A N 1
ATOM 1756 C CA . LEU A 1 221 ? -17.628 -11.123 7.472 1.00 89.62 221 LEU A CA 1
ATOM 1757 C C . LEU A 1 221 ? -17.305 -10.881 8.952 1.00 89.62 221 LEU A C 1
ATOM 1759 O O . LEU A 1 221 ? -17.906 -11.512 9.822 1.00 89.62 221 LEU A O 1
ATOM 1763 N N . LEU A 1 222 ? -16.392 -9.950 9.236 1.00 92.25 222 LEU A N 1
ATOM 1764 C CA . LEU A 1 222 ? -16.033 -9.543 10.595 1.00 92.25 222 LEU A CA 1
ATOM 1765 C C . LEU A 1 222 ? -17.185 -8.793 11.283 1.00 92.25 222 LEU A C 1
ATOM 1767 O O . LEU A 1 222 ? -17.503 -9.092 12.434 1.00 92.25 222 LEU A O 1
ATOM 1771 N N . ALA A 1 223 ? -17.879 -7.911 10.561 1.00 92.00 223 ALA A N 1
ATOM 1772 C CA . ALA A 1 223 ? -19.071 -7.223 11.053 1.00 92.00 223 ALA A CA 1
ATOM 1773 C C . ALA A 1 223 ? -20.185 -8.189 11.472 1.00 92.00 223 ALA A C 1
ATOM 1775 O O . ALA A 1 223 ? -20.765 -8.038 12.547 1.00 92.00 223 ALA A O 1
ATOM 1776 N N . ARG A 1 224 ? -20.422 -9.257 10.699 1.00 89.31 224 ARG A N 1
ATOM 1777 C CA . ARG A 1 224 ? -21.378 -10.319 11.068 1.00 89.31 224 ARG A CA 1
ATOM 1778 C C . ARG A 1 224 ? -21.000 -11.094 12.328 1.00 89.31 224 ARG A C 1
ATOM 1780 O O . ARG A 1 224 ? -21.845 -11.798 12.876 1.00 89.31 224 ARG A O 1
ATOM 1787 N N . ARG A 1 225 ? -19.748 -11.000 12.776 1.00 90.44 225 ARG A N 1
ATOM 1788 C CA . ARG A 1 225 ? -19.274 -11.565 14.047 1.00 90.44 225 ARG A CA 1
ATOM 1789 C C . ARG A 1 225 ? -19.306 -10.548 15.192 1.00 90.44 225 ARG A C 1
ATOM 1791 O O . ARG A 1 225 ? -18.676 -10.786 16.216 1.00 90.44 225 ARG A O 1
ATOM 1798 N N . GLY A 1 226 ? -20.043 -9.448 15.023 1.00 90.56 226 GLY A N 1
ATOM 1799 C CA . GLY A 1 226 ? -20.264 -8.433 16.054 1.00 90.56 226 GLY A CA 1
ATOM 1800 C C . GLY A 1 226 ? -19.160 -7.384 16.142 1.00 90.56 226 GLY A C 1
ATOM 1801 O O . GLY A 1 226 ? -19.100 -6.643 17.113 1.00 90.56 226 GLY A O 1
ATOM 1802 N N . ARG A 1 227 ? -18.264 -7.305 15.153 1.00 92.75 227 ARG A N 1
ATOM 1803 C CA . ARG A 1 227 ? -17.117 -6.399 15.210 1.00 92.75 227 ARG A CA 1
ATOM 1804 C C . ARG A 1 227 ? -17.317 -5.167 14.335 1.00 92.75 227 ARG A C 1
ATOM 1806 O O . ARG A 1 227 ? -17.479 -5.310 13.130 1.00 92.75 227 ARG A O 1
ATOM 1813 N N . ARG A 1 228 ? -17.215 -3.960 14.896 1.00 95.19 228 ARG A N 1
ATOM 1814 C CA . ARG A 1 228 ? -17.151 -2.734 14.083 1.00 95.19 228 ARG A CA 1
ATOM 1815 C C . ARG A 1 228 ? -15.865 -2.713 13.249 1.00 95.19 228 ARG A C 1
ATOM 1817 O O . ARG A 1 228 ? -14.769 -2.881 13.793 1.00 95.19 228 ARG A O 1
ATOM 1824 N N . VAL A 1 229 ? -15.987 -2.504 11.941 1.00 96.25 229 VAL A N 1
ATOM 1825 C CA . VAL A 1 229 ? -14.865 -2.436 10.997 1.00 96.25 229 VAL A CA 1
ATOM 1826 C C . VAL A 1 229 ? -14.941 -1.150 10.189 1.00 96.25 229 VAL A C 1
ATOM 1828 O O . VAL A 1 229 ? -15.957 -0.854 9.570 1.00 96.25 229 VAL A O 1
ATOM 1831 N N . LEU A 1 230 ? -13.827 -0.427 10.160 1.00 97.25 230 LEU A N 1
ATOM 1832 C CA . LEU A 1 230 ? -13.629 0.781 9.380 1.00 97.25 230 LEU A CA 1
ATOM 1833 C C . LEU A 1 230 ? -12.604 0.522 8.282 1.00 97.25 230 LEU A C 1
ATOM 1835 O O . LEU A 1 230 ? -11.513 0.013 8.534 1.00 97.25 230 LEU A O 1
ATOM 1839 N N . ILE A 1 231 ? -12.941 0.896 7.057 1.00 96.75 231 ILE A N 1
ATOM 1840 C CA . ILE A 1 231 ? -12.130 0.645 5.870 1.00 96.75 231 ILE A CA 1
ATOM 1841 C C . ILE A 1 231 ? -11.882 1.991 5.184 1.00 96.75 231 ILE A C 1
ATOM 1843 O O . ILE A 1 231 ? -12.699 2.428 4.373 1.00 96.75 231 ILE A O 1
ATOM 1847 N N . PRO A 1 232 ? -10.803 2.706 5.529 1.00 96.06 232 PRO A N 1
ATOM 1848 C CA . PRO A 1 232 ? -10.481 3.962 4.871 1.00 96.06 232 PRO A CA 1
ATOM 1849 C C . PRO A 1 232 ? -9.928 3.719 3.462 1.00 96.06 232 PRO A C 1
ATOM 1851 O O . PRO A 1 232 ? -9.109 2.824 3.246 1.00 96.06 232 PRO A O 1
ATOM 1854 N N . ASP A 1 233 ? -10.335 4.558 2.513 1.00 92.75 233 ASP A N 1
ATOM 1855 C CA . ASP A 1 233 ? -9.658 4.685 1.225 1.00 92.75 233 ASP A CA 1
ATOM 1856 C C . ASP A 1 233 ? -8.372 5.507 1.427 1.00 92.75 233 ASP A C 1
ATOM 1858 O O . ASP A 1 233 ? -8.405 6.633 1.930 1.00 92.75 233 ASP A O 1
ATOM 1862 N N . LEU A 1 234 ? -7.217 4.980 1.030 1.00 91.12 234 LEU A N 1
ATOM 1863 C CA . LEU A 1 234 ? -5.961 5.731 1.073 1.00 91.12 234 LEU A CA 1
ATOM 1864 C C . LEU A 1 234 ? -5.954 6.844 0.013 1.00 91.12 234 LEU A C 1
ATOM 1866 O O . LEU A 1 234 ? -6.458 6.669 -1.099 1.00 91.12 234 LEU A O 1
ATOM 1870 N N . PHE A 1 235 ? -5.354 7.991 0.346 1.00 87.38 235 PHE A N 1
ATOM 1871 C CA . PHE A 1 235 ? -5.303 9.149 -0.549 1.00 87.38 235 PHE A CA 1
ATOM 1872 C C . PHE A 1 235 ? -4.603 8.845 -1.874 1.00 87.38 235 PHE A C 1
ATOM 1874 O O . PHE A 1 235 ? -3.540 8.227 -1.918 1.00 87.38 235 PHE A O 1
ATOM 1881 N N . ASP A 1 236 ? -5.201 9.335 -2.961 1.00 72.50 236 ASP A N 1
ATOM 1882 C CA . ASP A 1 236 ? -4.636 9.363 -4.313 1.00 72.50 236 ASP A CA 1
ATOM 1883 C C . ASP A 1 236 ? -4.102 8.023 -4.853 1.00 72.50 236 ASP A C 1
ATOM 1885 O O . ASP A 1 236 ? -3.286 7.984 -5.790 1.00 72.50 236 ASP A O 1
ATOM 1889 N N . PHE A 1 237 ? -4.598 6.910 -4.314 1.00 73.50 237 PHE A N 1
ATOM 1890 C CA . PHE A 1 237 ? -4.623 5.630 -5.006 1.00 73.50 237 PHE A CA 1
ATOM 1891 C C . PHE A 1 237 ? -5.812 5.659 -5.966 1.00 73.50 237 PHE A C 1
ATOM 1893 O O . PHE A 1 237 ? -6.927 5.948 -5.547 1.00 73.50 237 PHE A O 1
ATOM 1900 N N . ASP A 1 238 ? -5.543 5.431 -7.259 1.00 62.66 238 ASP A N 1
ATOM 1901 C CA . ASP A 1 238 ? -6.281 5.884 -8.462 1.00 62.66 238 ASP A CA 1
ATOM 1902 C C . ASP A 1 238 ? -7.797 5.572 -8.561 1.00 62.66 238 ASP A C 1
ATOM 1904 O O . ASP A 1 238 ? -8.423 5.865 -9.583 1.00 62.66 238 ASP A O 1
ATOM 1908 N N . HIS A 1 239 ? -8.402 5.000 -7.522 1.00 67.81 239 HIS A N 1
ATOM 1909 C CA . HIS A 1 239 ? -9.757 4.463 -7.512 1.00 67.81 239 HIS A CA 1
ATOM 1910 C C . HIS A 1 239 ? -10.554 4.740 -6.228 1.00 67.81 239 HIS A C 1
ATOM 1912 O O . HIS A 1 239 ? -11.758 4.486 -6.231 1.00 67.81 239 HIS A O 1
ATOM 1918 N N . GLY A 1 240 ? -9.920 5.214 -5.148 1.00 74.69 240 GLY A N 1
ATOM 1919 C CA . GLY A 1 240 ? -10.598 5.483 -3.876 1.00 74.69 240 GLY A CA 1
ATOM 1920 C C . GLY A 1 240 ? -11.461 6.742 -3.935 1.00 74.69 240 GLY A C 1
ATOM 1921 O O . GLY A 1 240 ? -11.327 7.558 -4.850 1.00 74.69 240 GLY A O 1
ATOM 1922 N N . LEU A 1 241 ? -12.350 6.908 -2.955 1.00 82.75 241 LEU A N 1
ATOM 1923 C CA . LEU A 1 241 ? -13.158 8.126 -2.832 1.00 82.75 241 LEU A CA 1
ATOM 1924 C C . LEU A 1 241 ? -12.461 9.223 -2.012 1.00 82.75 241 LEU A C 1
ATOM 1926 O O . LEU A 1 241 ? -12.892 10.374 -2.049 1.00 82.75 241 LEU A O 1
ATOM 1930 N N . SER A 1 242 ? -11.369 8.894 -1.318 1.00 85.94 242 SER A N 1
ATOM 1931 C CA . SER A 1 242 ? -10.530 9.872 -0.623 1.00 85.94 242 SER A CA 1
ATOM 1932 C C . SER A 1 242 ? -9.885 10.851 -1.598 1.00 85.94 242 SER A C 1
ATOM 1934 O O . SER A 1 242 ? -9.260 10.449 -2.579 1.00 85.94 242 SER A O 1
ATOM 1936 N N . ALA A 1 243 ? -9.991 12.140 -1.291 1.00 79.56 243 ALA A N 1
ATOM 1937 C CA . ALA A 1 243 ? -9.454 13.216 -2.110 1.00 79.56 243 ALA A CA 1
ATOM 1938 C C . ALA A 1 243 ? -8.457 14.031 -1.291 1.00 79.56 243 ALA A C 1
ATOM 1940 O O . ALA A 1 243 ? -8.830 14.638 -0.281 1.00 79.56 243 ALA A O 1
ATOM 1941 N N . SER A 1 244 ? -7.194 14.061 -1.720 1.00 77.12 244 SER A N 1
ATOM 1942 C CA . SER A 1 244 ? -6.233 14.953 -1.085 1.00 77.12 244 SER A CA 1
ATOM 1943 C C . SER A 1 244 ? -6.587 16.412 -1.386 1.00 77.12 244 SER A C 1
ATOM 1945 O O . SER A 1 244 ? -7.070 16.760 -2.470 1.00 77.12 244 SER A O 1
ATOM 1947 N N . ALA A 1 245 ? -6.348 17.296 -0.420 1.00 71.38 245 ALA A N 1
ATOM 1948 C CA . ALA A 1 245 ? -6.258 18.715 -0.698 1.00 71.38 245 ALA A CA 1
ATOM 1949 C C . ALA A 1 245 ? -5.132 18.879 -1.720 1.00 71.38 245 ALA A C 1
ATOM 1951 O O . ALA A 1 245 ? -4.040 18.345 -1.511 1.00 71.38 245 ALA A O 1
ATOM 1952 N N . ARG A 1 246 ? -5.401 19.568 -2.840 1.00 58.47 246 ARG A N 1
ATOM 1953 C CA . ARG A 1 246 ? -4.403 19.780 -3.898 1.00 58.47 246 ARG A CA 1
ATOM 1954 C C . ARG A 1 246 ? -3.093 20.213 -3.247 1.00 58.47 246 ARG A C 1
ATOM 1956 O O . ARG A 1 246 ? -3.019 21.314 -2.702 1.00 58.47 246 ARG A O 1
ATOM 1963 N N . ALA A 1 247 ? -2.071 19.357 -3.309 1.00 52.56 247 ALA A N 1
ATOM 1964 C CA . ALA A 1 247 ? -0.744 19.739 -2.862 1.00 52.56 247 ALA A CA 1
ATOM 1965 C C . ALA A 1 247 ? -0.360 21.045 -3.587 1.00 52.56 247 ALA A C 1
ATOM 1967 O O . ALA A 1 247 ? -0.702 21.186 -4.767 1.00 52.56 247 ALA A O 1
ATOM 1968 N N . PRO A 1 248 ? 0.380 21.978 -2.957 1.00 45.47 248 PRO A N 1
ATOM 1969 C CA . PRO A 1 248 ? 0.774 23.253 -3.572 1.00 45.47 248 PRO A CA 1
ATOM 1970 C C . PRO A 1 248 ? 1.465 23.127 -4.944 1.00 45.47 248 PRO A C 1
ATOM 1972 O O . PRO A 1 248 ? 1.603 24.109 -5.663 1.00 45.47 248 PRO A O 1
ATOM 1975 N N . ARG A 1 249 ? 1.903 21.915 -5.317 1.00 51.97 249 ARG A N 1
ATOM 1976 C CA . ARG A 1 249 ? 2.555 21.571 -6.589 1.00 51.97 249 ARG A CA 1
ATOM 1977 C C . ARG A 1 249 ? 1.786 20.554 -7.452 1.00 51.97 249 ARG A C 1
ATOM 1979 O O . ARG A 1 249 ? 2.361 19.995 -8.376 1.00 51.97 249 ARG A O 1
ATOM 1986 N N . GLY A 1 250 ? 0.515 20.275 -7.156 1.00 54.62 250 GLY A N 1
ATOM 1987 C CA . GLY A 1 250 ? -0.318 19.357 -7.951 1.00 54.62 250 GLY A CA 1
ATOM 1988 C C . GLY A 1 250 ? 0.062 17.869 -7.862 1.00 54.62 250 GLY A C 1
ATOM 1989 O O . GLY A 1 250 ? -0.366 17.087 -8.708 1.00 54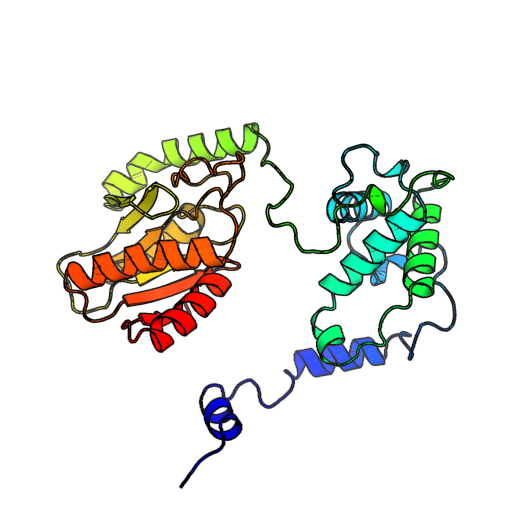.62 250 GLY A O 1
ATOM 1990 N N . GLY A 1 251 ? 0.862 17.472 -6.866 1.00 59.38 251 GLY A N 1
ATOM 1991 C CA . GLY A 1 251 ? 1.265 16.079 -6.635 1.00 59.38 251 GLY A CA 1
ATOM 1992 C C . GLY A 1 251 ? 0.210 15.250 -5.892 1.00 59.38 251 GLY A C 1
ATOM 1993 O O . GLY A 1 251 ? -0.593 15.791 -5.135 1.00 59.38 251 GLY A O 1
ATOM 1994 N N . LYS A 1 252 ? 0.242 13.927 -6.100 1.00 68.50 252 LYS A N 1
ATOM 1995 C CA . LYS A 1 252 ? -0.598 12.935 -5.404 1.00 68.50 252 LYS A CA 1
ATOM 1996 C C . LYS A 1 252 ? -0.014 12.596 -4.029 1.00 68.50 252 LYS A C 1
ATOM 1998 O O . LYS A 1 252 ? 1.163 12.267 -3.926 1.00 68.50 252 LYS A O 1
ATOM 2003 N N . LEU A 1 253 ? -0.811 12.572 -2.974 1.00 70.56 253 LEU A N 1
ATOM 2004 C CA . LEU A 1 253 ? -0.400 12.219 -1.620 1.00 70.56 253 LEU A CA 1
ATOM 2005 C C . LEU A 1 253 ? -0.187 10.700 -1.451 1.00 70.56 253 LEU A C 1
ATOM 2007 O O . LEU A 1 253 ? -1.006 9.999 -0.871 1.00 70.56 253 LEU A O 1
ATOM 2011 N N . ARG A 1 254 ? 0.944 10.184 -1.948 1.00 71.88 254 ARG A N 1
ATOM 2012 C CA . ARG A 1 254 ? 1.314 8.750 -1.875 1.00 71.88 254 ARG A CA 1
ATOM 2013 C C . ARG A 1 254 ? 2.432 8.443 -0.872 1.00 71.88 254 ARG A C 1
ATOM 2015 O O . ARG A 1 254 ? 2.894 7.308 -0.777 1.00 71.88 254 ARG A O 1
ATOM 2022 N N . ALA A 1 255 ? 2.887 9.448 -0.125 1.00 83.44 255 ALA A N 1
ATOM 2023 C CA . ALA A 1 255 ? 3.948 9.272 0.857 1.00 83.44 255 ALA A CA 1
ATOM 2024 C C . ALA A 1 255 ? 3.435 8.473 2.075 1.00 83.44 255 ALA A C 1
ATOM 2026 O O . ALA A 1 255 ? 2.425 8.867 2.672 1.00 83.44 255 ALA A O 1
ATOM 2027 N N . PRO A 1 256 ? 4.148 7.417 2.521 1.00 84.56 256 PRO A N 1
ATOM 2028 C CA . PRO A 1 256 ? 3.738 6.630 3.685 1.00 84.56 256 PRO A CA 1
ATOM 2029 C C . PRO A 1 256 ? 3.508 7.468 4.943 1.00 84.56 256 PRO A C 1
ATOM 2031 O O . PRO A 1 256 ? 2.537 7.252 5.658 1.00 84.56 256 PRO A O 1
ATOM 2034 N N . ARG A 1 257 ? 4.364 8.470 5.187 1.00 86.94 257 ARG A N 1
ATOM 2035 C CA . ARG A 1 257 ? 4.251 9.368 6.345 1.00 86.94 257 ARG A CA 1
ATOM 2036 C C . ARG A 1 257 ? 2.910 10.104 6.381 1.00 86.94 257 ARG A C 1
ATOM 2038 O O . ARG A 1 257 ? 2.290 10.160 7.435 1.00 86.94 257 ARG A O 1
ATOM 2045 N N . ALA A 1 258 ? 2.465 10.630 5.242 1.00 88.75 258 ALA A N 1
ATOM 2046 C CA . ALA A 1 258 ? 1.201 11.354 5.158 1.00 88.75 258 ALA A CA 1
ATOM 2047 C C . ALA A 1 258 ? 0.000 10.411 5.335 1.00 88.75 258 ALA A C 1
ATOM 2049 O O . ALA A 1 258 ? -0.964 10.758 6.008 1.00 88.75 258 ALA A O 1
ATOM 2050 N N . SER A 1 259 ? 0.096 9.184 4.808 1.00 91.31 259 SER A N 1
ATOM 2051 C CA . SER A 1 259 ? -0.921 8.148 5.036 1.00 91.31 259 SER A CA 1
ATOM 2052 C C . SER A 1 259 ? -1.024 7.775 6.519 1.00 91.31 259 SER A C 1
ATOM 2054 O O . SER A 1 259 ? -2.120 7.726 7.061 1.00 91.31 259 SER A O 1
ATOM 2056 N N . VAL A 1 260 ? 0.109 7.570 7.199 1.00 93.44 260 VAL A N 1
ATOM 2057 C CA . VAL A 1 260 ? 0.152 7.297 8.648 1.00 93.44 260 VAL A CA 1
ATOM 2058 C C . VAL A 1 260 ? -0.472 8.444 9.442 1.00 93.44 260 VAL A C 1
ATOM 2060 O O . VAL A 1 260 ? -1.302 8.203 10.309 1.00 93.44 260 VAL A O 1
ATOM 2063 N N . GLU A 1 261 ? -0.115 9.689 9.135 1.00 93.38 261 GLU A N 1
ATOM 2064 C CA . GLU A 1 261 ? -0.634 10.858 9.848 1.00 93.38 261 GLU A CA 1
ATOM 2065 C C . GLU A 1 261 ? -2.140 11.060 9.625 1.00 93.38 261 GLU A C 1
ATOM 2067 O O . GLU A 1 261 ? -2.864 11.353 10.575 1.00 93.38 261 GLU A O 1
ATOM 2072 N N . ALA A 1 262 ? -2.642 10.800 8.417 1.00 93.75 262 ALA A N 1
ATOM 2073 C CA . ALA A 1 262 ? -4.075 10.780 8.150 1.00 93.75 262 ALA A CA 1
ATOM 2074 C C . ALA A 1 262 ? -4.809 9.684 8.946 1.00 93.75 262 ALA A C 1
ATOM 2076 O O . ALA A 1 262 ? -5.864 9.935 9.524 1.00 93.75 262 ALA A O 1
ATOM 2077 N N . LEU A 1 263 ? -4.235 8.481 9.033 1.00 96.19 263 LEU A N 1
ATOM 2078 C CA . LEU A 1 263 ? -4.810 7.384 9.817 1.00 96.19 263 LEU A CA 1
ATOM 2079 C C . LEU A 1 263 ? -4.779 7.655 11.327 1.00 96.19 263 LEU A C 1
ATOM 2081 O O . LEU A 1 263 ? -5.695 7.239 12.034 1.00 96.19 263 LEU A O 1
ATOM 2085 N N . CYS A 1 264 ? -3.785 8.396 11.827 1.00 96.50 264 CYS A N 1
ATOM 2086 C CA . CYS A 1 264 ? -3.784 8.867 13.213 1.00 96.50 264 CYS A CA 1
ATOM 2087 C C . CYS A 1 264 ? -5.002 9.749 13.524 1.00 96.50 264 CYS A C 1
ATOM 2089 O O . CYS A 1 264 ? -5.505 9.688 14.645 1.00 96.50 264 CYS A O 1
ATOM 2091 N N . VAL A 1 265 ? -5.485 10.554 12.568 1.00 96.75 265 VAL A N 1
ATOM 2092 C CA . VAL A 1 265 ? -6.702 11.363 12.761 1.00 96.75 265 VAL A CA 1
ATOM 2093 C C . VAL A 1 265 ? -7.908 10.455 12.978 1.00 96.75 265 VAL A C 1
ATOM 2095 O O . VAL A 1 265 ? -8.590 10.598 13.989 1.00 96.75 265 VAL A O 1
ATOM 2098 N N . LEU A 1 266 ? -8.100 9.457 12.109 1.00 97.06 266 LEU A N 1
ATOM 2099 C CA . LEU A 1 266 ? -9.181 8.478 12.248 1.00 97.06 266 LEU A CA 1
ATOM 2100 C C . LEU A 1 266 ? -9.110 7.723 13.588 1.00 97.06 266 LEU A C 1
ATOM 2102 O O . LEU A 1 266 ? -10.126 7.551 14.253 1.00 97.06 266 LEU A O 1
ATOM 2106 N N . ILE A 1 267 ? -7.916 7.307 14.023 1.00 97.44 267 ILE A N 1
ATOM 2107 C CA . ILE A 1 267 ? -7.745 6.653 15.332 1.00 97.44 267 ILE A CA 1
ATOM 2108 C C . ILE A 1 267 ? -8.179 7.581 16.466 1.00 97.44 267 ILE A C 1
ATOM 2110 O O . ILE A 1 267 ? -8.907 7.157 17.358 1.00 97.44 267 ILE A O 1
ATOM 2114 N N . ARG A 1 268 ? -7.745 8.845 16.449 1.00 96.81 268 ARG A N 1
ATOM 2115 C CA . ARG A 1 268 ? -8.091 9.810 17.500 1.00 96.81 268 ARG A CA 1
ATOM 2116 C C . ARG A 1 268 ? -9.588 10.106 17.533 1.00 96.81 268 ARG A C 1
ATOM 2118 O O . ARG A 1 268 ? -10.128 10.221 18.628 1.00 96.81 268 ARG A O 1
ATOM 2125 N N . GLU A 1 269 ? -10.255 10.171 16.380 1.00 96.38 269 GLU A N 1
ATOM 2126 C CA . GLU A 1 269 ? -11.719 10.269 16.321 1.00 96.38 269 GLU A CA 1
ATOM 2127 C C . GLU A 1 269 ? -12.386 9.065 16.993 1.00 96.38 269 GLU A C 1
ATOM 2129 O O . GLU A 1 269 ? -13.225 9.250 17.867 1.00 96.38 269 GLU A O 1
ATOM 2134 N N . LEU A 1 270 ? -11.962 7.837 16.675 1.00 95.25 270 LEU A N 1
ATOM 2135 C CA . LEU A 1 270 ? -12.519 6.626 17.290 1.00 95.25 270 LEU A CA 1
ATOM 2136 C C . LEU A 1 270 ? -12.317 6.585 18.811 1.00 95.25 270 LEU A C 1
ATOM 2138 O O . LEU A 1 270 ? -13.209 6.170 19.551 1.00 95.25 270 LEU A O 1
ATOM 2142 N N . LEU A 1 271 ? -11.156 7.030 19.291 1.00 95.44 271 LEU A N 1
ATOM 2143 C CA . LEU A 1 271 ? -10.895 7.142 20.727 1.00 95.44 271 LEU A CA 1
ATOM 2144 C C . LEU A 1 271 ? -11.782 8.217 21.374 1.00 95.44 271 LEU A C 1
ATOM 2146 O O . LEU A 1 271 ? -12.316 7.993 22.459 1.00 95.44 271 LEU A O 1
ATOM 2150 N N . ALA A 1 272 ? -12.004 9.348 20.700 1.00 95.12 272 ALA A N 1
ATOM 2151 C CA . ALA A 1 272 ? -12.915 10.397 21.161 1.00 95.12 272 ALA A CA 1
ATOM 2152 C C . ALA A 1 272 ? -14.395 9.958 21.148 1.00 95.12 272 ALA A C 1
ATOM 2154 O O . ALA A 1 272 ? -15.159 10.375 22.015 1.00 95.12 272 ALA A O 1
ATOM 2155 N N . GLU A 1 273 ? -14.789 9.065 20.232 1.00 92.88 273 GLU A N 1
ATOM 2156 C CA . GLU A 1 273 ? -16.099 8.385 20.214 1.00 92.88 273 GLU A CA 1
ATOM 2157 C C . GLU A 1 273 ? -16.270 7.394 21.395 1.00 92.88 273 GLU A C 1
ATOM 2159 O O . GLU A 1 273 ? -17.367 6.886 21.654 1.00 92.88 273 GLU A O 1
ATOM 2164 N N . GLY A 1 274 ? -15.197 7.136 22.152 1.00 92.69 274 GLY A N 1
ATOM 2165 C CA . GLY A 1 274 ? -15.200 6.323 23.367 1.00 92.69 274 GLY A CA 1
ATOM 2166 C C . GLY A 1 274 ? -14.618 4.920 23.204 1.00 92.69 274 GLY A C 1
ATOM 2167 O O . GLY A 1 274 ? -14.828 4.084 24.087 1.00 92.69 274 GLY A O 1
ATOM 2168 N N . ALA A 1 275 ? -13.902 4.632 22.111 1.00 93.19 275 ALA A N 1
ATOM 2169 C CA . ALA A 1 275 ? -13.105 3.412 22.018 1.00 93.19 275 ALA A CA 1
ATOM 2170 C C . ALA A 1 275 ? -11.952 3.454 23.037 1.00 93.19 275 ALA A C 1
ATOM 2172 O O . ALA A 1 275 ? -11.251 4.455 23.161 1.00 93.19 275 ALA A O 1
ATOM 2173 N N . THR A 1 276 ? -11.727 2.357 23.762 1.00 93.19 276 THR A N 1
ATOM 2174 C CA . THR A 1 276 ? -10.610 2.257 24.724 1.00 93.19 276 THR A CA 1
ATOM 2175 C C . THR A 1 276 ? -9.278 1.980 24.033 1.00 93.19 276 THR A C 1
ATOM 2177 O O . THR A 1 276 ? -8.225 2.409 24.496 1.00 93.19 276 THR A O 1
ATOM 2180 N N . HIS A 1 277 ? -9.335 1.253 22.922 1.00 94.69 277 HIS A N 1
ATOM 2181 C CA . HIS A 1 277 ? -8.234 0.995 22.009 1.00 94.69 277 HIS A CA 1
ATOM 2182 C C . HIS A 1 277 ? -8.797 0.714 20.617 1.00 94.69 277 HIS A C 1
ATOM 2184 O O . HIS A 1 277 ? -9.974 0.380 20.463 1.00 94.69 277 HIS A O 1
ATOM 2190 N N . VAL A 1 278 ? -7.946 0.851 19.608 1.00 97.44 278 VAL A N 1
ATOM 2191 C CA . VAL A 1 278 ? -8.274 0.557 18.211 1.00 97.44 278 VAL A CA 1
ATOM 2192 C C . VAL A 1 278 ? -7.400 -0.600 17.746 1.00 97.44 278 VAL A C 1
ATOM 2194 O O . VAL A 1 278 ? -6.218 -0.663 18.083 1.00 97.44 278 VAL A O 1
ATOM 2197 N N . ASP A 1 279 ? -7.961 -1.509 16.959 1.00 97.75 279 ASP A N 1
ATOM 2198 C CA . ASP A 1 279 ? -7.175 -2.528 16.276 1.00 97.75 279 ASP A CA 1
ATOM 2199 C C . ASP A 1 279 ? -6.882 -2.099 14.838 1.00 97.75 279 ASP A C 1
ATOM 2201 O O . ASP A 1 279 ? -7.708 -1.453 14.194 1.00 97.75 279 ASP A O 1
ATOM 2205 N N . ILE A 1 280 ? -5.729 -2.494 14.299 1.00 97.88 280 ILE A N 1
ATOM 2206 C CA . ILE A 1 280 ? -5.405 -2.284 12.886 1.00 97.88 280 ILE A CA 1
ATOM 2207 C C . ILE A 1 280 ? -4.869 -3.544 12.218 1.00 97.88 280 ILE A C 1
ATOM 2209 O O . ILE A 1 280 ? -3.977 -4.216 12.736 1.00 97.88 280 ILE A O 1
ATOM 2213 N N . ALA A 1 281 ? -5.379 -3.814 11.022 1.00 97.12 281 ALA A N 1
ATOM 2214 C CA . ALA A 1 281 ? -4.871 -4.822 10.107 1.00 97.12 281 ALA A CA 1
ATOM 2215 C C . ALA A 1 281 ? -4.709 -4.224 8.711 1.00 97.12 281 ALA A C 1
ATOM 2217 O O . ALA A 1 281 ? -5.360 -3.240 8.355 1.00 97.12 281 ALA A O 1
ATOM 2218 N N . GLY A 1 282 ? -3.864 -4.832 7.888 1.00 95.00 282 GLY A N 1
ATOM 2219 C CA . GLY A 1 282 ? -3.712 -4.377 6.517 1.00 95.00 282 GLY A CA 1
ATOM 2220 C C . GLY A 1 282 ? -3.095 -5.410 5.597 1.00 95.00 282 GLY A C 1
ATOM 2221 O O . GLY A 1 282 ? -2.255 -6.206 6.011 1.00 95.00 282 GLY A O 1
ATOM 2222 N N . HIS A 1 283 ? -3.495 -5.353 4.331 1.00 90.12 283 HIS A N 1
ATOM 2223 C CA . HIS A 1 283 ? -2.978 -6.204 3.265 1.00 90.12 283 HIS A CA 1
ATOM 2224 C C . HIS A 1 283 ? -1.950 -5.444 2.410 1.00 90.12 283 HIS A C 1
ATOM 2226 O O . HIS A 1 283 ? -2.167 -4.284 2.053 1.00 90.12 283 HIS A O 1
ATOM 2232 N N . SER A 1 284 ? -0.839 -6.094 2.038 1.00 91.31 284 SER A N 1
ATOM 2233 C CA . SER A 1 284 ? 0.217 -5.500 1.198 1.00 91.31 284 SER A CA 1
ATOM 2234 C C . SER A 1 284 ? 0.718 -4.157 1.776 1.00 91.31 284 SER A C 1
ATOM 2236 O O . SER A 1 284 ? 1.150 -4.105 2.929 1.00 91.31 284 SER A O 1
ATOM 2238 N N . TYR A 1 285 ? 0.637 -3.056 1.024 1.00 90.44 285 TYR A N 1
ATOM 2239 C CA . TYR A 1 285 ? 0.993 -1.712 1.497 1.00 90.44 285 TYR A CA 1
ATOM 2240 C C . TYR A 1 285 ? 0.195 -1.265 2.725 1.00 90.44 285 TYR A C 1
ATOM 2242 O O . TYR A 1 285 ? 0.765 -0.632 3.608 1.00 90.44 285 TYR A O 1
ATOM 2250 N N . GLY A 1 286 ? -1.068 -1.677 2.857 1.00 93.31 286 GLY A N 1
ATOM 2251 C CA . GLY A 1 286 ? -1.845 -1.457 4.075 1.00 93.31 286 GLY A CA 1
ATOM 2252 C C . GLY A 1 286 ? -1.224 -2.132 5.300 1.00 93.31 286 GLY A C 1
ATOM 2253 O O . GLY A 1 286 ? -1.230 -1.563 6.387 1.00 93.31 286 GLY A O 1
ATOM 2254 N N . GLY A 1 287 ? -0.617 -3.312 5.133 1.00 92.44 287 GLY A N 1
ATOM 2255 C CA . GLY A 1 287 ? 0.105 -4.011 6.204 1.00 92.44 287 GLY A CA 1
ATOM 2256 C C . GLY A 1 287 ? 1.414 -3.311 6.586 1.00 92.44 287 GLY A C 1
ATOM 2257 O O . GLY A 1 287 ? 1.758 -3.207 7.769 1.00 92.44 287 GLY A O 1
ATOM 2258 N N . PHE A 1 288 ? 2.116 -2.754 5.596 1.00 89.62 288 PHE A N 1
ATOM 2259 C CA . PHE A 1 288 ? 3.264 -1.878 5.835 1.00 89.62 288 PHE A CA 1
ATOM 2260 C C . PHE A 1 288 ? 2.857 -0.620 6.621 1.00 89.62 288 PHE A C 1
ATOM 2262 O O . PHE A 1 288 ? 3.480 -0.317 7.639 1.00 89.62 288 PHE A O 1
ATOM 2269 N N . LEU A 1 289 ? 1.780 0.067 6.218 1.00 92.94 289 LEU A N 1
ATOM 2270 C CA . LEU A 1 289 ? 1.256 1.233 6.939 1.00 92.94 289 LEU A CA 1
ATOM 2271 C C . LEU A 1 289 ? 0.801 0.882 8.359 1.00 92.94 289 LEU A C 1
ATOM 2273 O O . LEU A 1 289 ? 1.138 1.609 9.287 1.00 92.94 289 LEU A O 1
ATOM 2277 N N . ALA A 1 290 ? 0.116 -0.249 8.553 1.00 94.00 290 ALA A N 1
ATOM 2278 C CA . ALA A 1 290 ? -0.291 -0.724 9.876 1.00 94.00 290 ALA A CA 1
ATOM 2279 C C . ALA A 1 290 ? 0.912 -0.924 10.813 1.00 94.00 290 ALA A C 1
ATOM 2281 O O . ALA A 1 290 ? 0.849 -0.593 11.995 1.00 94.00 290 ALA A O 1
ATOM 2282 N N . SER A 1 291 ? 2.036 -1.408 10.275 1.00 89.19 291 SER A N 1
ATOM 2283 C CA . SER A 1 291 ? 3.289 -1.561 11.025 1.00 89.19 291 SER A CA 1
ATOM 2284 C C . SER A 1 291 ? 3.881 -0.209 11.432 1.00 89.19 291 SER A C 1
ATOM 2286 O O . SER A 1 291 ? 4.264 -0.020 12.584 1.00 89.19 291 SER A O 1
ATOM 2288 N N . GLN A 1 292 ? 3.933 0.747 10.500 1.00 91.00 292 GLN A N 1
ATOM 2289 C CA . GLN A 1 292 ? 4.433 2.102 10.765 1.00 91.00 292 GLN A CA 1
ATOM 2290 C C . GLN A 1 292 ? 3.555 2.842 11.7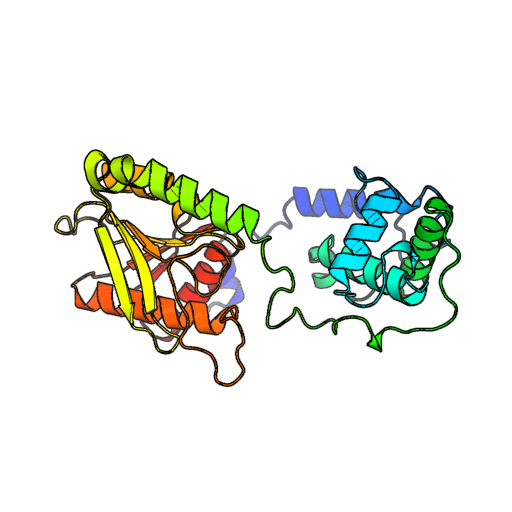83 1.00 91.00 292 GLN A C 1
ATOM 2292 O O . GLN A 1 292 ? 4.066 3.526 12.670 1.00 91.00 292 GLN A O 1
ATOM 2297 N N . LEU A 1 293 ? 2.236 2.674 11.675 1.00 93.75 293 LEU A N 1
ATOM 2298 C CA . LEU A 1 293 ? 1.260 3.284 12.566 1.00 93.75 293 LEU A CA 1
ATOM 2299 C C . LEU A 1 293 ? 1.367 2.723 13.987 1.00 93.75 293 LEU A C 1
ATOM 2301 O O . LEU A 1 293 ? 1.377 3.503 14.930 1.00 93.75 293 LEU A O 1
ATOM 2305 N N . ALA A 1 294 ? 1.551 1.407 14.140 1.00 92.12 294 ALA A N 1
ATOM 2306 C CA . ALA A 1 294 ? 1.790 0.778 15.441 1.00 92.12 294 ALA A CA 1
ATOM 2307 C C . ALA A 1 294 ? 3.006 1.386 16.160 1.00 92.12 294 ALA A C 1
ATOM 2309 O O . ALA A 1 294 ? 2.877 1.854 17.289 1.00 92.12 294 ALA A O 1
ATOM 2310 N N . VAL A 1 295 ? 4.151 1.485 15.472 1.00 90.00 295 VAL A N 1
ATOM 2311 C CA . VAL A 1 295 ? 5.373 2.098 16.028 1.00 90.00 295 VAL A CA 1
ATOM 2312 C C . VAL A 1 295 ? 5.152 3.569 16.391 1.00 90.00 295 VAL A C 1
ATOM 2314 O O . VAL A 1 295 ? 5.677 4.060 17.392 1.00 90.00 295 VAL A O 1
ATOM 2317 N N . ARG A 1 296 ? 4.394 4.310 15.575 1.00 92.38 296 ARG A N 1
ATOM 2318 C CA . ARG A 1 296 ? 4.097 5.720 15.847 1.00 92.38 296 ARG A CA 1
ATOM 2319 C C . ARG A 1 296 ? 3.192 5.883 17.069 1.00 92.38 296 ARG A C 1
ATOM 2321 O O . ARG A 1 296 ? 3.516 6.697 17.928 1.00 92.38 296 ARG A O 1
ATOM 2328 N N . CYS A 1 297 ? 2.100 5.127 17.144 1.00 93.62 297 CYS A N 1
ATOM 2329 C CA . CYS A 1 297 ? 1.139 5.183 18.242 1.00 93.62 297 CYS A CA 1
ATOM 2330 C C . CYS A 1 297 ? 1.765 4.756 19.569 1.00 93.62 297 CYS A C 1
ATOM 2332 O O . CYS A 1 297 ? 1.542 5.430 20.568 1.00 93.62 297 CYS A O 1
ATOM 2334 N N . GLU A 1 298 ? 2.620 3.731 19.571 1.00 92.25 298 GLU A N 1
ATOM 2335 C CA . GLU A 1 298 ? 3.383 3.326 20.757 1.00 92.25 298 GLU A CA 1
ATOM 2336 C C . GLU A 1 298 ? 4.233 4.485 21.304 1.00 92.25 298 GLU A C 1
ATOM 2338 O O . GLU A 1 298 ? 4.170 4.800 22.491 1.00 92.25 298 GLU A O 1
ATOM 2343 N N . ARG A 1 299 ? 4.962 5.195 20.431 1.00 93.44 299 ARG A N 1
ATOM 2344 C CA . ARG A 1 299 ? 5.772 6.366 20.820 1.00 93.44 299 ARG A CA 1
ATOM 2345 C C . ARG A 1 299 ? 4.943 7.539 21.342 1.00 93.44 299 ARG A C 1
ATOM 2347 O O . ARG A 1 299 ? 5.456 8.332 22.124 1.00 93.44 299 ARG A O 1
ATOM 2354 N N . GLU A 1 300 ? 3.708 7.683 20.872 1.00 95.31 300 GLU A N 1
ATOM 2355 C CA . GLU A 1 300 ? 2.782 8.742 21.291 1.00 95.31 300 GLU A CA 1
ATOM 2356 C C . GLU A 1 300 ? 1.893 8.336 22.482 1.00 95.31 300 GLU A C 1
ATOM 2358 O O . GLU A 1 300 ? 1.118 9.162 22.957 1.00 95.31 300 GLU A O 1
ATOM 2363 N N . GLY A 1 301 ? 1.968 7.088 22.960 1.00 94.00 301 GLY A N 1
ATOM 2364 C CA . GLY A 1 301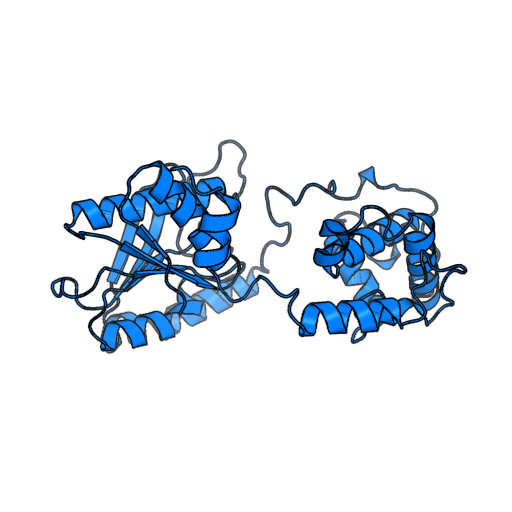 ? 1.058 6.574 23.990 1.00 94.00 301 GLY A CA 1
ATOM 2365 C C . GLY A 1 301 ? -0.399 6.445 23.526 1.00 94.00 301 GLY A C 1
ATOM 2366 O O . GLY A 1 301 ? -1.314 6.471 24.345 1.00 94.00 301 GLY A O 1
ATOM 2367 N N . VAL A 1 302 ? -0.632 6.325 22.216 1.00 95.56 302 VAL A N 1
ATOM 2368 C CA . VAL A 1 302 ? -1.967 6.140 21.633 1.00 95.56 302 VAL A CA 1
ATOM 2369 C C . VAL A 1 302 ? -2.323 4.644 21.664 1.00 95.56 302 VAL A C 1
ATOM 2371 O O . VAL A 1 302 ? -1.555 3.842 21.126 1.00 95.56 302 VAL A O 1
ATOM 2374 N N . PRO A 1 303 ? -3.470 4.239 22.248 1.00 94.31 303 PRO A N 1
ATOM 2375 C CA . PRO A 1 303 ? -3.830 2.830 22.419 1.00 94.31 303 PRO A CA 1
ATOM 2376 C C . PRO A 1 303 ? -4.265 2.186 21.091 1.00 94.31 303 PRO A C 1
ATOM 2378 O O . PRO A 1 303 ? -5.445 2.148 20.738 1.00 94.31 303 PRO A O 1
ATOM 2381 N N . LEU A 1 304 ? -3.285 1.665 20.352 1.00 96.38 304 LEU A N 1
ATOM 2382 C CA . LEU A 1 304 ? -3.463 0.949 19.091 1.00 96.38 304 LEU A CA 1
ATOM 2383 C C . LEU A 1 304 ? -2.838 -0.448 19.183 1.00 96.38 304 LEU A C 1
ATOM 2385 O O . LEU A 1 304 ? -1.674 -0.584 19.557 1.00 96.38 304 LEU A O 1
ATOM 2389 N N . ARG A 1 305 ? -3.573 -1.480 18.764 1.00 94.62 305 ARG A N 1
ATOM 2390 C CA . ARG A 1 305 ? -3.065 -2.850 18.641 1.00 94.62 305 ARG A CA 1
ATOM 2391 C C . ARG A 1 305 ? -3.047 -3.279 17.178 1.00 94.62 305 ARG A C 1
ATOM 2393 O O . ARG A 1 305 ? -4.062 -3.297 16.492 1.00 94.62 305 ARG A O 1
ATOM 2400 N N . ARG A 1 306 ? -1.879 -3.682 16.685 1.00 91.94 306 ARG A N 1
ATOM 2401 C CA . ARG A 1 306 ? -1.782 -4.331 15.376 1.00 91.94 306 ARG A CA 1
ATOM 2402 C C . ARG A 1 306 ? -2.247 -5.780 15.495 1.00 91.94 306 ARG A C 1
ATOM 2404 O O . ARG A 1 306 ? -1.769 -6.500 16.366 1.00 91.94 306 ARG A O 1
ATOM 2411 N N . VAL A 1 307 ? -3.133 -6.209 14.602 1.00 87.00 307 VAL A N 1
ATOM 2412 C CA . VAL A 1 307 ? -3.603 -7.596 14.516 1.00 87.00 307 VAL A CA 1
ATOM 2413 C C . VAL A 1 307 ? -3.218 -8.210 13.172 1.00 87.00 307 VAL A C 1
ATOM 2415 O O . VAL A 1 307 ? -3.084 -7.513 12.164 1.00 87.00 307 VAL A O 1
ATOM 2418 N N . VAL A 1 308 ? -3.008 -9.523 13.175 1.0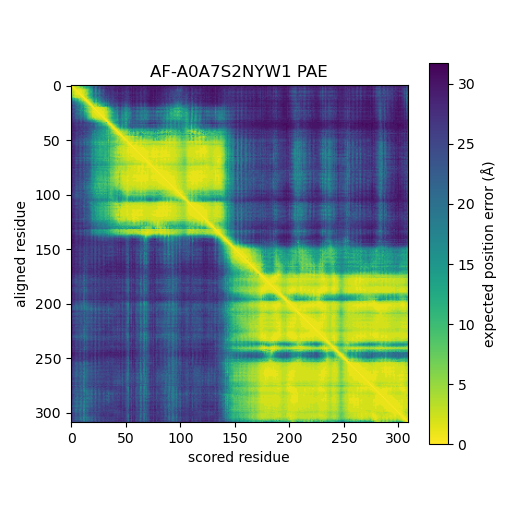0 81.62 308 VAL A N 1
ATOM 2419 C CA . VAL A 1 308 ? -2.807 -10.331 11.969 1.00 81.62 308 VAL A CA 1
ATOM 2420 C C . VAL A 1 308 ? -4.136 -11.025 11.684 1.00 81.62 308 VAL A C 1
ATOM 2422 O O . VAL A 1 308 ? -4.709 -11.619 12.597 1.00 81.62 308 VAL A O 1
ATOM 2425 N N . LEU A 1 309 ? -4.650 -10.868 10.462 1.00 59.41 309 LEU A N 1
ATOM 2426 C CA . LEU A 1 309 ? -5.899 -11.477 9.993 1.00 59.41 309 LEU A CA 1
ATOM 2427 C C . LEU A 1 309 ? -5.607 -12.672 9.094 1.00 59.41 309 LEU A C 1
ATOM 2429 O O . LEU A 1 309 ? -4.606 -12.587 8.345 1.00 59.41 309 LEU A O 1
#

Mean predicted aligned error: 16.85 Å

Radius of gyration: 23.73 Å; Cα contacts (8 Å, |Δi|>4): 437; chains: 1; bounding box: 62×47×68 Å